Protein AF-A0A967P067-F1 (afdb_monomer_lite)

pLDDT: mean 77.13, std 14.59, range [31.98, 90.31]

Secondary structure (DSSP, 8-state):
--S-EEIIIIIHHHHTT--GGG--TT-HHHHHHHHHHHHHHHHHHHHTSS--TTTTS-GGG-EE-HHHHHHHHHHTT----HHHHHHHHHHHHHHHHHHTTTS-TTS--SS-HHHHHHHHHHHHHHHHHHHHHHH-HHHHB-TTS-B-HHHHHHHHHHHHHHHHTT---SS-HHHHHHHHHHHHHHSPS---

Radius of gyration: 23.75 Å; chains: 1; bounding box: 54×40×62 Å

Structure (mmCIF, N/CA/C/O backbone):
data_AF-A0A967P067-F1
#
_entry.id   AF-A0A967P067-F1
#
loop_
_atom_site.group_PDB
_atom_site.id
_atom_site.type_symbol
_atom_site.label_atom_id
_atom_site.label_alt_id
_atom_site.label_comp_id
_atom_site.label_asym_id
_atom_site.label_entity_id
_atom_site.label_seq_id
_atom_site.pdbx_PDB_ins_code
_atom_site.Cartn_x
_atom_site.Cartn_y
_atom_site.Cartn_z
_atom_site.occupancy
_atom_site.B_iso_or_equiv
_atom_site.auth_seq_id
_atom_site.auth_comp_id
_atom_site.auth_asym_id
_atom_site.auth_atom_id
_atom_site.pdbx_PDB_model_num
ATOM 1 N N . MET A 1 1 ? 4.776 -6.284 8.936 1.00 53.47 1 MET A N 1
ATOM 2 C CA . MET A 1 1 ? 3.597 -5.462 9.296 1.00 53.47 1 MET A CA 1
ATOM 3 C C . MET A 1 1 ? 2.458 -6.405 9.641 1.00 53.47 1 MET A C 1
ATOM 5 O O . MET A 1 1 ? 2.427 -7.479 9.059 1.00 53.47 1 MET A O 1
ATOM 9 N N . ARG A 1 2 ? 1.603 -6.075 10.616 1.00 61.47 2 ARG A N 1
ATOM 10 C CA . ARG A 1 2 ? 0.459 -6.934 10.968 1.00 61.47 2 ARG A CA 1
ATOM 11 C C . ARG A 1 2 ? -0.652 -6.773 9.929 1.00 61.47 2 ARG A C 1
ATOM 13 O O . ARG A 1 2 ? -0.911 -5.653 9.501 1.00 61.47 2 ARG A O 1
ATOM 20 N N . ASP A 1 3 ? -1.301 -7.878 9.572 1.00 73.94 3 ASP A N 1
ATOM 21 C CA . ASP A 1 3 ? -2.380 -7.906 8.572 1.00 73.94 3 ASP A CA 1
ATOM 22 C C . ASP A 1 3 ? -3.721 -7.369 9.101 1.00 73.94 3 ASP A C 1
ATOM 24 O O . ASP A 1 3 ? -4.649 -7.150 8.319 1.00 73.94 3 ASP A O 1
ATOM 28 N N . SER A 1 4 ? -3.836 -7.165 10.414 1.00 84.69 4 SER A N 1
ATOM 29 C CA . SER A 1 4 ? -4.950 -6.492 11.081 1.00 84.69 4 SER A CA 1
ATOM 30 C C . SER A 1 4 ? -4.461 -5.686 12.283 1.00 84.69 4 SER A C 1
ATOM 32 O O . SER A 1 4 ? -3.450 -6.018 12.914 1.00 84.69 4 SER A O 1
ATOM 34 N N . TRP A 1 5 ? -5.194 -4.617 12.585 1.00 88.31 5 TRP A N 1
ATOM 35 C CA . TRP A 1 5 ? -5.032 -3.780 13.767 1.00 88.31 5 TRP A CA 1
ATOM 36 C C . TRP A 1 5 ? -6.316 -3.772 14.574 1.00 88.31 5 TRP A C 1
ATOM 38 O O . TRP A 1 5 ? -7.408 -3.741 14.007 1.00 88.31 5 TRP A O 1
ATOM 48 N N . LYS A 1 6 ? -6.192 -3.726 15.900 1.00 89.81 6 LYS A N 1
ATOM 49 C CA . LYS A 1 6 ? -7.337 -3.403 16.751 1.00 89.81 6 LYS A CA 1
ATOM 50 C C . LYS A 1 6 ? -7.734 -1.949 16.526 1.00 89.81 6 LYS A C 1
ATOM 52 O O . LYS A 1 6 ? -6.887 -1.061 16.632 1.00 89.81 6 LYS A O 1
ATOM 57 N N . LEU A 1 7 ? -9.010 -1.703 16.251 1.00 87.56 7 LEU A N 1
ATOM 58 C CA . LEU A 1 7 ? -9.514 -0.377 15.906 1.00 87.56 7 LEU A CA 1
ATOM 59 C C . LEU A 1 7 ? -9.216 0.628 17.028 1.00 87.56 7 LEU A C 1
ATOM 61 O O . LEU A 1 7 ? -8.500 1.598 16.801 1.00 87.56 7 LEU A O 1
ATOM 65 N N . LYS A 1 8 ? -9.685 0.345 18.249 1.00 87.31 8 LYS A N 1
ATOM 66 C CA . LYS A 1 8 ? -9.545 1.244 19.405 1.00 87.31 8 LYS A CA 1
ATOM 67 C C . LYS A 1 8 ? -8.104 1.377 19.897 1.00 87.31 8 LYS A C 1
ATOM 69 O O . LYS A 1 8 ? -7.621 2.482 20.093 1.00 87.31 8 LYS A O 1
ATOM 74 N N . GLU A 1 9 ? -7.437 0.247 20.121 1.00 86.06 9 GLU A N 1
ATOM 75 C CA . GLU A 1 9 ? -6.130 0.220 20.792 1.00 86.06 9 GLU A CA 1
ATOM 76 C C . GLU A 1 9 ? -4.972 0.603 19.868 1.00 86.06 9 GLU A C 1
ATOM 78 O O . GLU A 1 9 ? -3.943 1.051 20.352 1.00 86.06 9 GLU A O 1
ATOM 83 N N . GLN A 1 10 ? -5.095 0.391 18.553 1.00 86.81 10 GLN A N 1
ATOM 84 C CA . GLN A 1 10 ? -3.967 0.533 17.630 1.00 86.81 10 GLN A CA 1
ATOM 85 C C . GLN A 1 10 ? -4.258 1.510 16.501 1.00 86.81 10 GLN A C 1
ATOM 87 O O . GLN A 1 10 ? -3.500 2.456 16.317 1.00 86.81 10 GLN A O 1
ATOM 92 N N . ALA A 1 11 ? -5.342 1.300 15.751 1.00 87.94 11 ALA A N 1
ATOM 93 C CA . ALA A 1 11 ? -5.604 2.095 14.557 1.00 87.94 11 ALA A CA 1
ATOM 94 C C . ALA A 1 11 ? -5.849 3.571 14.902 1.00 87.94 11 ALA A C 1
ATOM 96 O O . ALA A 1 11 ? -5.203 4.436 14.322 1.00 87.94 11 ALA A O 1
ATOM 97 N N . LEU A 1 12 ? -6.721 3.862 15.873 1.00 89.69 12 LEU A N 1
ATOM 98 C CA . LEU A 1 12 ? -7.040 5.244 16.242 1.00 89.69 12 LEU A CA 1
ATOM 99 C C . LEU A 1 1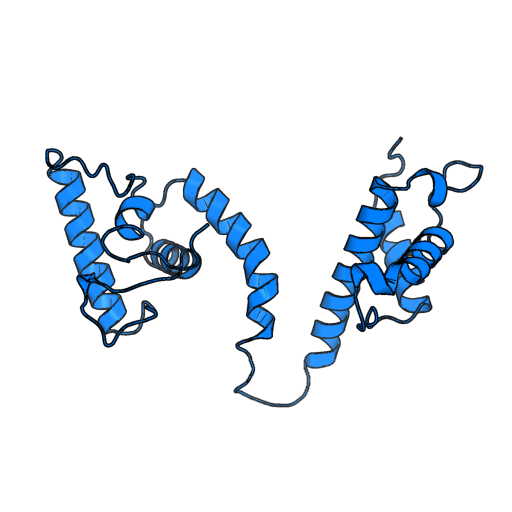2 ? -5.844 6.021 16.824 1.00 89.69 12 LEU A C 1
ATOM 101 O O . LEU A 1 12 ? -5.591 7.122 16.335 1.00 89.69 12 LEU A O 1
ATOM 105 N N . PRO A 1 13 ? -5.055 5.481 17.778 1.00 88.50 13 PRO A N 1
ATOM 106 C CA . PRO A 1 13 ? -3.851 6.163 18.247 1.00 88.50 13 PRO A CA 1
ATOM 107 C C . PRO A 1 13 ? -2.854 6.432 17.119 1.00 88.50 13 PRO A C 1
ATOM 109 O O . PRO A 1 13 ? -2.344 7.544 17.014 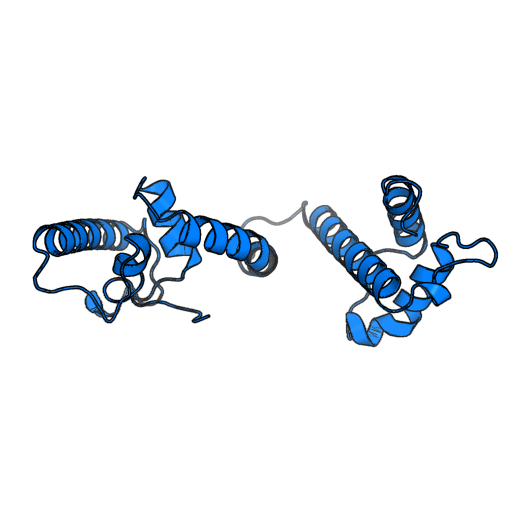1.00 88.50 13 PRO A O 1
ATOM 112 N N . LEU A 1 14 ? -2.630 5.455 16.231 1.00 87.69 14 LEU A N 1
ATOM 113 C CA . LEU A 1 14 ? -1.704 5.616 15.109 1.00 87.69 14 LEU A CA 1
ATOM 114 C C . LEU A 1 14 ? -2.154 6.704 14.131 1.00 87.69 14 LEU A C 1
ATOM 116 O O . LEU A 1 14 ? -1.311 7.464 13.662 1.00 87.69 14 LEU A O 1
ATOM 120 N N . LEU A 1 15 ? -3.458 6.817 13.856 1.00 86.81 15 LEU A N 1
ATOM 121 C CA . LEU A 1 15 ? -4.003 7.897 13.025 1.00 86.81 15 LEU A CA 1
ATOM 122 C C . LEU A 1 15 ? -3.735 9.283 13.619 1.00 86.81 15 LEU A C 1
ATOM 124 O O . LEU A 1 15 ? -3.568 10.231 12.865 1.00 86.81 15 LEU A O 1
ATOM 128 N N . LEU A 1 16 ? -3.644 9.390 14.946 1.00 84.50 16 LEU A N 1
ATOM 129 C CA . LEU A 1 16 ? -3.284 10.620 15.656 1.00 84.50 16 LEU A CA 1
ATOM 130 C C . LEU A 1 16 ? -1.766 10.781 15.865 1.00 84.50 16 LEU A C 1
ATOM 132 O O . LEU A 1 16 ? -1.339 11.702 16.556 1.00 84.50 16 LEU A O 1
ATOM 136 N N . GLY A 1 17 ? -0.939 9.883 15.318 1.00 82.69 17 GLY A N 1
ATOM 137 C CA . GLY A 1 17 ? 0.517 9.896 15.511 1.00 82.69 17 GLY A CA 1
ATOM 138 C C . GLY A 1 17 ? 0.981 9.433 16.893 1.00 82.69 17 GLY A C 1
ATOM 139 O O . GLY A 1 17 ? 2.140 9.621 17.257 1.00 82.69 17 GLY A O 1
ATOM 140 N N . ILE A 1 18 ? 0.097 8.810 17.671 1.00 83.81 18 ILE A N 1
ATOM 141 C CA . ILE A 1 18 ? 0.384 8.318 19.017 1.00 83.81 18 ILE A CA 1
ATOM 142 C C . ILE A 1 18 ? 0.790 6.849 18.932 1.00 83.81 18 ILE A C 1
ATOM 144 O O . ILE A 1 18 ? 0.146 6.027 18.274 1.00 83.81 18 ILE A O 1
ATOM 148 N N . LYS A 1 19 ? 1.855 6.483 19.647 1.00 81.81 19 LYS A N 1
ATOM 149 C CA . LYS A 1 19 ? 2.225 5.077 19.792 1.00 81.81 19 LYS A CA 1
ATOM 150 C C . LYS A 1 19 ? 1.194 4.375 20.705 1.00 81.81 19 LYS A C 1
ATOM 152 O O . LYS A 1 19 ? 0.981 4.838 21.825 1.00 81.81 19 LYS A O 1
ATOM 157 N N . PRO A 1 20 ? 0.592 3.249 20.271 1.00 73.25 20 PRO A N 1
ATOM 158 C CA . PRO A 1 20 ? -0.477 2.539 20.989 1.00 73.25 20 PRO A CA 1
ATOM 159 C C . PRO A 1 20 ? -0.212 2.274 22.476 1.00 73.25 20 PRO A C 1
ATOM 161 O O . PRO A 1 20 ? -1.094 2.448 23.308 1.00 73.25 20 PRO A O 1
ATOM 164 N N . ASP A 1 21 ? 1.024 1.898 22.816 1.00 73.81 21 ASP A N 1
ATOM 165 C CA . ASP A 1 21 ? 1.412 1.512 24.180 1.00 73.81 21 ASP A CA 1
ATOM 166 C C . ASP A 1 21 ? 1.823 2.706 25.060 1.00 73.81 21 ASP A C 1
ATOM 168 O O . ASP A 1 21 ? 2.263 2.519 26.192 1.00 73.81 21 ASP A O 1
ATOM 172 N N . SER A 1 22 ? 1.756 3.932 24.536 1.00 69.75 22 SER A N 1
ATOM 173 C CA . SER A 1 22 ? 2.233 5.134 25.224 1.00 69.75 22 SER A CA 1
ATOM 174 C C . SER A 1 22 ? 1.221 6.272 25.196 1.00 69.75 22 SER A C 1
ATOM 176 O O . SER A 1 22 ? 1.629 7.432 25.154 1.00 69.75 22 SER A O 1
ATOM 178 N N . ILE A 1 23 ? -0.080 5.964 25.178 1.00 65.94 23 ILE A N 1
ATOM 179 C CA . ILE A 1 23 ? -1.120 6.985 25.341 1.00 65.94 23 ILE A CA 1
ATOM 180 C C . ILE A 1 23 ? -0.881 7.643 26.710 1.00 65.94 23 ILE A C 1
ATOM 182 O O . ILE A 1 23 ? -1.026 6.966 27.731 1.00 65.94 23 ILE A O 1
ATOM 186 N N . PRO A 1 24 ? -0.468 8.921 26.767 1.00 64.75 24 PRO A N 1
ATOM 187 C CA . PRO A 1 24 ? -0.222 9.576 28.036 1.00 64.75 24 PRO A CA 1
ATOM 188 C C . PRO A 1 24 ? -1.575 9.825 28.696 1.00 64.75 24 PRO A C 1
ATOM 190 O O . PRO A 1 24 ? -2.347 10.663 28.236 1.00 64.75 24 PRO A O 1
ATOM 193 N N . SER A 1 25 ? -1.859 9.104 29.781 1.00 67.56 25 SER A N 1
ATOM 194 C CA . SER A 1 25 ? -3.086 9.254 30.578 1.00 67.56 25 SER A CA 1
ATOM 195 C C . SER A 1 25 ? -3.260 10.655 31.176 1.00 67.56 25 SER A C 1
ATOM 197 O O . SER A 1 25 ? -4.336 10.984 31.656 1.00 67.56 25 SER A O 1
ATOM 199 N N . GLU A 1 26 ? -2.204 11.466 31.153 1.00 66.50 26 GLU A N 1
ATOM 200 C CA . GLU A 1 26 ? -2.158 12.826 31.692 1.00 66.50 26 GLU A CA 1
ATOM 201 C C . GLU A 1 26 ? -2.519 13.904 30.657 1.00 66.50 26 GLU A C 1
ATOM 203 O O . GLU A 1 26 ? -2.703 15.061 31.022 1.00 66.50 26 GLU A O 1
ATOM 208 N N . ASN A 1 27 ? -2.628 13.559 29.367 1.00 77.38 27 ASN A N 1
ATOM 209 C CA . ASN A 1 27 ? -3.007 14.521 28.334 1.00 77.38 27 ASN A CA 1
ATOM 210 C C . ASN A 1 27 ? -4.514 14.443 28.048 1.00 77.38 27 ASN A C 1
ATOM 212 O O . ASN A 1 27 ? -4.953 13.732 27.143 1.00 77.38 27 ASN A O 1
ATOM 216 N N . GLU A 1 28 ? -5.297 15.185 28.834 1.00 80.69 28 GLU A N 1
ATOM 217 C CA . GLU A 1 28 ? -6.765 15.222 28.744 1.00 80.69 28 GLU A CA 1
ATOM 218 C C . GLU A 1 28 ? -7.276 15.594 27.341 1.00 80.69 28 GLU A C 1
ATOM 220 O O . GLU A 1 28 ? -8.267 15.029 26.883 1.00 80.69 28 GLU A O 1
ATOM 225 N N . GLU A 1 29 ? -6.581 16.481 26.621 1.00 83.06 29 GLU A N 1
ATOM 226 C CA . GLU A 1 29 ? -6.961 16.885 25.261 1.00 83.06 29 GLU A CA 1
ATOM 227 C C . GLU A 1 29 ? -6.811 15.728 24.263 1.00 83.06 29 GLU A C 1
ATOM 229 O O . GLU A 1 29 ? -7.708 15.471 23.457 1.00 83.06 29 GLU A O 1
ATOM 234 N N . LEU A 1 30 ? -5.700 14.988 24.331 1.00 79.50 30 LEU A N 1
ATOM 235 C CA . LEU A 1 30 ? -5.488 13.820 23.472 1.00 79.50 30 LEU A CA 1
ATOM 236 C C . LEU A 1 30 ? -6.464 12.687 23.795 1.00 79.50 30 LEU A C 1
ATOM 238 O O . LEU A 1 30 ? -6.945 12.028 22.874 1.00 79.50 30 LEU A O 1
ATOM 242 N N . VAL A 1 31 ? -6.772 12.473 25.077 1.00 82.62 31 VAL A N 1
ATOM 243 C CA . VAL A 1 31 ? -7.770 11.482 25.505 1.00 82.62 31 VAL A CA 1
ATOM 244 C C . VAL A 1 31 ? -9.153 11.855 24.967 1.00 82.62 31 VAL A C 1
ATOM 246 O O . VAL A 1 31 ? -9.800 11.013 24.348 1.00 82.62 31 VAL A O 1
ATOM 249 N N . ALA A 1 32 ? -9.564 13.121 25.092 1.00 85.50 32 ALA A N 1
ATOM 250 C CA . ALA A 1 32 ? -10.836 13.602 24.555 1.00 85.50 32 ALA A CA 1
ATOM 251 C C . ALA A 1 32 ? -10.919 13.441 23.027 1.00 85.50 32 ALA A C 1
ATOM 253 O O . ALA A 1 32 ? -11.900 12.905 22.511 1.00 85.50 32 ALA A O 1
ATOM 254 N N . ARG A 1 33 ? -9.858 13.813 22.293 1.00 85.19 33 ARG A N 1
ATOM 255 C CA . ARG A 1 33 ? -9.792 13.606 20.835 1.00 85.19 33 ARG A CA 1
ATOM 256 C C . ARG A 1 33 ? -9.894 12.131 20.456 1.00 85.19 33 ARG A C 1
ATOM 258 O O . ARG A 1 33 ? -10.536 11.805 19.458 1.00 85.19 33 ARG A O 1
ATOM 265 N N . LEU A 1 34 ? -9.263 11.242 21.222 1.00 86.81 34 LEU A N 1
ATOM 266 C CA . LEU A 1 34 ? -9.324 9.803 20.982 1.00 86.81 34 LEU A CA 1
ATOM 267 C C . LEU A 1 34 ? -10.731 9.246 21.243 1.00 86.81 34 LEU A C 1
ATOM 269 O O . LEU A 1 34 ? -11.207 8.427 20.457 1.00 86.81 34 LEU A O 1
ATOM 273 N N . ASP A 1 35 ? -11.409 9.709 22.293 1.00 87.19 35 ASP A N 1
ATOM 274 C CA . ASP A 1 35 ? -12.783 9.312 22.623 1.00 87.19 35 ASP A CA 1
ATOM 275 C C . ASP A 1 35 ? -13.804 9.815 21.590 1.00 87.19 35 ASP A C 1
ATOM 277 O O . ASP A 1 35 ? -14.715 9.071 21.199 1.00 87.19 35 ASP A O 1
ATOM 281 N N . ASP A 1 36 ? -13.624 11.032 21.074 1.00 88.75 36 ASP A N 1
ATOM 282 C CA . ASP A 1 36 ? -14.421 11.573 19.970 1.00 88.75 36 ASP A CA 1
ATOM 283 C C . ASP A 1 36 ? -14.218 10.756 18.691 1.00 88.75 36 ASP A C 1
ATOM 285 O O . ASP A 1 36 ? -15.184 10.347 18.032 1.00 88.75 36 ASP A O 1
ATOM 289 N N . LEU A 1 37 ? -12.958 10.454 18.363 1.00 88.12 37 LEU A N 1
ATOM 290 C CA . LEU A 1 37 ? -12.597 9.649 17.200 1.00 88.12 37 LEU A CA 1
ATOM 291 C C . LEU A 1 37 ? -13.145 8.221 17.322 1.00 88.12 37 LEU A C 1
ATOM 293 O O . LEU A 1 37 ? -13.661 7.667 16.350 1.00 88.12 37 LEU A O 1
ATOM 297 N N . TRP A 1 38 ? -13.099 7.645 18.523 1.00 90.31 38 TRP A N 1
ATOM 298 C CA . TRP A 1 38 ? -13.686 6.344 18.830 1.00 90.31 38 TRP A CA 1
ATOM 299 C C . TRP A 1 38 ? -15.204 6.353 18.664 1.00 90.31 38 TRP A C 1
ATOM 301 O O . TRP A 1 38 ? -15.764 5.472 18.008 1.00 90.31 38 TRP A O 1
ATOM 311 N N . SER A 1 39 ? -15.875 7.374 19.191 1.00 88.19 39 SER A N 1
ATOM 312 C CA . SER A 1 39 ? -17.323 7.542 19.062 1.00 88.19 39 SER A CA 1
ATOM 313 C C . SER A 1 39 ? -17.748 7.692 17.600 1.00 88.19 39 SER A C 1
ATOM 315 O O . SER A 1 39 ? -18.756 7.113 17.180 1.00 88.19 39 SER A O 1
ATOM 317 N N . HIS A 1 40 ? -16.969 8.428 16.804 1.00 89.31 40 HIS A N 1
ATOM 318 C CA . HIS A 1 40 ? -17.179 8.560 15.366 1.00 89.31 40 HIS A CA 1
ATOM 319 C C . HIS A 1 40 ? -16.978 7.219 14.651 1.00 89.31 40 HIS A C 1
ATOM 321 O O . HIS A 1 40 ? -17.874 6.764 13.938 1.00 89.31 40 HIS A O 1
ATOM 327 N N . ALA A 1 41 ? -15.841 6.555 14.870 1.00 87.81 41 ALA A N 1
ATOM 328 C CA . ALA A 1 41 ? -15.528 5.270 14.251 1.00 87.81 41 ALA A CA 1
ATOM 329 C C . ALA A 1 41 ? -16.611 4.225 14.552 1.00 87.81 41 ALA A C 1
ATOM 331 O O . ALA A 1 41 ? -17.080 3.533 13.650 1.00 87.81 41 ALA A O 1
ATOM 332 N N . ASN A 1 42 ? -17.089 4.164 15.797 1.00 89.94 42 ASN A N 1
ATOM 333 C CA . ASN A 1 42 ? -18.137 3.239 16.218 1.00 89.94 42 ASN A CA 1
ATOM 334 C C . ASN A 1 42 ? -19.463 3.483 15.473 1.00 89.94 42 ASN A C 1
ATOM 336 O O . ASN A 1 42 ? -20.082 2.540 14.970 1.00 89.94 42 ASN A O 1
ATOM 340 N N . LYS A 1 43 ? -19.864 4.752 15.306 1.00 88.31 43 LYS A N 1
ATOM 341 C CA . LYS A 1 43 ? -21.023 5.116 14.472 1.00 88.31 43 LYS A CA 1
ATOM 342 C C . LYS A 1 43 ? -20.829 4.670 13.021 1.00 88.31 43 LYS A C 1
ATOM 344 O O . LYS A 1 43 ? -21.740 4.061 12.463 1.00 88.31 43 LYS A O 1
ATOM 349 N N . CYS A 1 44 ? -19.652 4.894 12.437 1.00 86.50 44 CYS A N 1
ATOM 350 C CA . CYS A 1 44 ? -19.350 4.478 11.065 1.00 86.50 44 CYS A CA 1
ATOM 351 C C . CYS A 1 44 ? -19.382 2.957 10.883 1.00 86.50 44 CYS A C 1
ATOM 353 O O . CYS A 1 44 ? -19.919 2.484 9.882 1.00 86.50 44 CYS A O 1
ATOM 355 N N . VAL A 1 45 ? -18.885 2.177 11.850 1.00 87.56 45 VAL A N 1
ATOM 356 C CA . VAL A 1 45 ? -18.987 0.707 11.813 1.00 87.56 45 VAL A CA 1
ATOM 357 C C . VAL A 1 45 ? -20.449 0.270 11.880 1.00 87.56 45 VAL A C 1
ATOM 359 O O . VAL A 1 45 ? -20.889 -0.569 11.095 1.00 87.56 45 VAL A O 1
ATOM 362 N N . LYS A 1 46 ? -21.243 0.862 12.781 1.00 85.00 46 LYS A N 1
ATOM 363 C CA . LYS A 1 46 ? -22.675 0.547 12.923 1.00 85.00 46 LYS A CA 1
ATOM 364 C C . LYS A 1 46 ? -23.478 0.896 11.671 1.00 85.00 46 LYS A C 1
ATOM 366 O O . LYS A 1 46 ? -24.350 0.121 11.290 1.00 85.00 46 LYS A O 1
ATOM 371 N N . GLN A 1 47 ? -23.136 1.992 11.000 1.00 83.62 47 GLN A N 1
ATOM 372 C CA . GLN A 1 47 ? -23.740 2.418 9.734 1.00 83.62 47 GLN A CA 1
ATOM 373 C C . GLN A 1 47 ? -23.214 1.650 8.510 1.00 83.62 47 GLN A C 1
ATOM 375 O O . GLN A 1 47 ? -23.766 1.796 7.426 1.00 83.62 47 GLN A O 1
ATOM 380 N N . GLY A 1 48 ? -22.183 0.811 8.669 1.00 80.88 48 GLY A N 1
ATOM 381 C CA . GLY A 1 48 ? -21.577 0.056 7.569 1.00 80.88 48 GLY A CA 1
ATOM 382 C C . GLY A 1 48 ? -20.684 0.889 6.646 1.00 80.88 48 GLY A C 1
ATOM 383 O O . GLY A 1 48 ? -20.374 0.437 5.554 1.00 80.88 48 GLY A O 1
ATOM 384 N N . VAL A 1 49 ? -20.278 2.087 7.074 1.00 83.88 49 VAL A N 1
ATOM 385 C CA . VAL A 1 49 ? -19.333 2.952 6.347 1.00 83.88 49 VAL A CA 1
ATOM 386 C C . VAL A 1 49 ? -17.888 2.518 6.597 1.00 83.88 49 VAL A C 1
ATOM 388 O O . VAL A 1 49 ? -17.047 2.658 5.718 1.00 83.88 49 VAL A O 1
ATOM 391 N N . LEU A 1 50 ? -17.603 1.997 7.797 1.00 84.75 50 LEU A N 1
ATOM 392 C CA . LEU A 1 50 ? -16.290 1.476 8.171 1.00 84.75 50 LEU A CA 1
ATOM 393 C C . LEU A 1 50 ? -16.338 -0.049 8.269 1.00 84.75 50 LEU A C 1
ATOM 395 O O . LEU A 1 50 ? -17.050 -0.601 9.114 1.00 84.75 50 LEU A O 1
ATOM 399 N N . GLU A 1 51 ? -15.572 -0.727 7.419 1.00 83.88 51 GLU A N 1
ATOM 400 C CA . GLU A 1 51 ? -15.509 -2.186 7.412 1.00 83.88 51 GLU A CA 1
ATOM 401 C C . GLU A 1 51 ? -14.524 -2.714 8.463 1.00 83.88 51 GLU A C 1
ATOM 403 O O . GLU A 1 51 ? -13.333 -2.400 8.465 1.00 83.88 51 GLU A O 1
ATOM 408 N N . VAL A 1 52 ? -15.031 -3.568 9.355 1.00 87.81 52 VAL A N 1
ATOM 409 C CA . VAL A 1 52 ? -14.243 -4.300 10.357 1.00 87.81 52 VAL A CA 1
ATOM 410 C C . VAL A 1 52 ? -14.415 -5.800 10.143 1.00 87.81 52 VAL A C 1
ATOM 412 O O . VAL A 1 52 ? -15.503 -6.273 9.811 1.00 87.81 52 VAL A O 1
ATOM 415 N N . ARG A 1 53 ? -13.344 -6.572 10.346 1.00 83.75 53 ARG A N 1
ATOM 416 C CA . ARG A 1 53 ? -13.304 -8.012 10.031 1.00 83.75 53 ARG A CA 1
ATOM 417 C C . ARG A 1 53 ? -14.224 -8.858 10.909 1.00 83.75 53 ARG A C 1
ATOM 419 O O . ARG A 1 53 ? -14.711 -9.892 10.472 1.00 83.75 53 ARG A O 1
ATOM 426 N N . ASN A 1 54 ? -14.449 -8.437 12.147 1.00 86.31 54 ASN A N 1
ATOM 427 C CA . ASN A 1 54 ? -15.169 -9.185 13.178 1.00 86.31 54 ASN A CA 1
ATOM 428 C C . ASN A 1 54 ? -16.310 -8.350 13.780 1.00 86.31 54 ASN A C 1
ATOM 430 O O . ASN A 1 54 ? -16.433 -8.221 14.998 1.00 86.31 54 ASN A O 1
ATOM 434 N N . ARG A 1 55 ? -17.167 -7.789 12.920 1.00 80.69 55 ARG A N 1
ATOM 435 C CA . ARG A 1 55 ? -18.278 -6.906 13.316 1.00 80.69 55 ARG A CA 1
ATOM 436 C C . ARG A 1 55 ? -19.236 -7.527 14.340 1.00 80.69 55 ARG A C 1
ATOM 438 O O . ARG A 1 55 ? -19.787 -6.806 15.162 1.00 80.69 55 ARG A O 1
ATOM 445 N N . GLN A 1 56 ? -19.425 -8.847 14.306 1.00 77.06 56 GLN A N 1
ATOM 446 C CA . GLN A 1 56 ? -20.289 -9.593 15.232 1.00 77.06 56 GLN A CA 1
ATOM 447 C C . GLN A 1 56 ? -19.658 -9.796 16.623 1.00 77.06 56 GLN A C 1
ATOM 449 O O . GLN A 1 56 ? -20.329 -10.272 17.537 1.00 77.06 56 GLN A O 1
ATOM 454 N N . GLY A 1 57 ? -18.371 -9.477 16.783 1.00 80.06 57 GLY A N 1
ATOM 455 C CA . GLY A 1 57 ? -17.665 -9.526 18.059 1.00 80.06 57 GLY A CA 1
ATOM 456 C C . GLY A 1 57 ? -17.930 -8.304 18.942 1.00 80.06 57 GLY A C 1
ATOM 457 O O . GLY A 1 57 ? -18.703 -7.409 18.603 1.00 80.06 57 GLY A O 1
ATOM 458 N N . LYS A 1 58 ? -17.249 -8.260 20.092 1.00 85.31 58 LYS A N 1
ATOM 459 C CA . LYS A 1 58 ? -17.274 -7.101 20.996 1.00 85.31 58 LYS A CA 1
ATOM 460 C C . LYS A 1 58 ? -16.669 -5.874 20.313 1.00 85.31 58 LYS A C 1
ATOM 462 O O . LYS A 1 58 ? -15.642 -6.000 19.652 1.00 85.31 58 LYS A O 1
ATOM 467 N N . GLU A 1 59 ? -17.253 -4.700 20.557 1.00 85.31 59 GLU A N 1
ATOM 468 C CA . GLU A 1 59 ? -16.837 -3.438 19.923 1.00 85.31 59 GLU A CA 1
ATOM 469 C C . GLU A 1 59 ? -15.351 -3.123 20.163 1.00 85.31 59 GLU A C 1
ATOM 471 O O . GLU A 1 59 ? -14.617 -2.770 19.248 1.00 85.31 59 GLU A O 1
ATOM 476 N N . GLU A 1 60 ? -14.870 -3.347 21.384 1.00 84.12 60 GLU A N 1
ATOM 477 C CA . GLU A 1 60 ? -13.472 -3.126 21.789 1.00 84.12 60 GLU A CA 1
ATOM 478 C C . GLU A 1 60 ? -12.476 -4.050 21.076 1.00 84.12 60 GLU A C 1
ATOM 480 O O . GLU A 1 60 ? -11.293 -3.733 20.964 1.00 84.12 60 GLU A O 1
ATOM 485 N N . ALA A 1 61 ? -12.955 -5.195 20.590 1.00 86.06 61 ALA A N 1
ATOM 486 C CA . ALA A 1 61 ? -12.151 -6.195 19.908 1.00 86.06 61 ALA A CA 1
ATOM 487 C C . ALA A 1 61 ? -12.218 -6.059 18.382 1.00 86.06 61 ALA A C 1
ATOM 489 O O . ALA A 1 61 ? -11.678 -6.921 17.690 1.00 86.06 61 ALA A O 1
ATOM 490 N N . TRP A 1 62 ? -12.884 -5.030 17.844 1.00 89.56 62 TRP A N 1
ATOM 491 C CA . TRP A 1 62 ? -12.991 -4.863 16.400 1.00 89.56 62 TRP A CA 1
ATOM 492 C C . TRP A 1 62 ? -11.624 -4.694 15.741 1.00 89.56 62 TRP A C 1
ATOM 494 O O . TRP A 1 62 ? -10.798 -3.880 16.158 1.00 89.56 62 TRP A O 1
ATOM 504 N N . GLU A 1 63 ? -11.409 -5.464 14.683 1.00 89.62 63 GLU A N 1
ATOM 505 C CA . GLU A 1 63 ? -10.195 -5.470 13.888 1.00 89.62 63 GLU A CA 1
ATOM 506 C C . GLU A 1 63 ? -10.437 -4.846 12.520 1.00 89.62 63 GLU A C 1
ATOM 508 O O . GLU A 1 63 ? -11.405 -5.164 11.826 1.00 89.62 63 GLU A O 1
ATOM 513 N N . ILE A 1 64 ? -9.506 -3.997 12.106 1.00 88.69 64 ILE A N 1
ATOM 514 C CA . ILE A 1 64 ? -9.526 -3.295 10.830 1.00 88.69 64 ILE A CA 1
ATOM 515 C C . ILE A 1 64 ? -8.207 -3.511 10.088 1.00 88.69 64 ILE A C 1
ATOM 517 O O . ILE A 1 64 ? -7.159 -3.745 10.698 1.00 88.69 64 ILE A O 1
ATOM 521 N N . SER A 1 65 ? -8.246 -3.461 8.756 1.00 88.12 65 SER A N 1
ATOM 522 C CA . SER A 1 65 ? -7.011 -3.459 7.973 1.00 88.12 65 SER A CA 1
ATOM 523 C C . SER A 1 65 ? -6.346 -2.073 8.023 1.00 88.12 65 SER A C 1
ATOM 525 O O . SER A 1 65 ? -7.055 -1.066 8.035 1.00 88.12 65 SER A O 1
ATOM 527 N N . PRO A 1 66 ? -5.004 -1.984 8.012 1.00 85.44 66 PRO A N 1
ATOM 528 C CA . PRO A 1 66 ? -4.306 -0.695 8.025 1.00 85.44 66 PRO A CA 1
ATOM 529 C C . PRO A 1 66 ? -4.724 0.242 6.882 1.00 85.44 66 PRO A C 1
ATOM 531 O O . PRO A 1 66 ? -4.897 1.440 7.085 1.00 85.44 66 PRO A O 1
ATOM 534 N N . VAL A 1 67 ? -4.942 -0.328 5.692 1.00 84.94 67 VAL A N 1
ATOM 535 C CA . VAL A 1 67 ? -5.373 0.408 4.496 1.00 84.94 67 VAL A CA 1
ATOM 536 C C . VAL A 1 67 ? -6.789 0.949 4.669 1.00 84.94 67 VAL A C 1
ATOM 538 O O . VAL A 1 67 ? -7.030 2.112 4.366 1.00 84.94 67 VAL A O 1
ATOM 541 N N . GLU A 1 68 ? -7.714 0.143 5.196 1.00 85.50 68 GLU A N 1
ATOM 542 C CA . GLU A 1 68 ? -9.099 0.582 5.396 1.00 85.50 68 GLU A CA 1
ATOM 543 C C . GLU A 1 68 ? -9.195 1.657 6.483 1.00 85.50 68 GLU A C 1
ATOM 545 O O . GLU A 1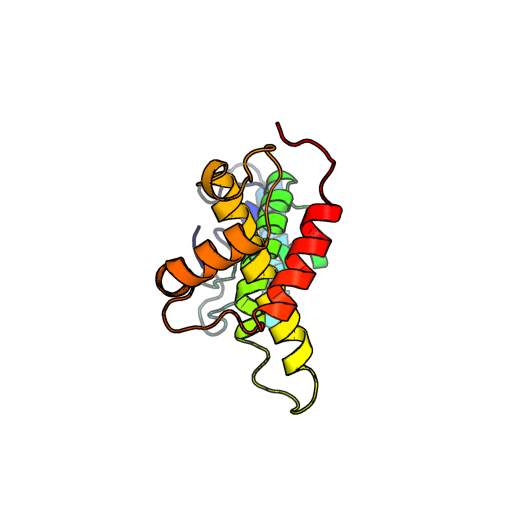 68 ? -9.906 2.643 6.314 1.00 85.50 68 GLU A O 1
ATOM 550 N N . ALA A 1 69 ? -8.413 1.528 7.560 1.00 87.75 69 ALA A N 1
ATOM 551 C CA . ALA A 1 69 ? -8.323 2.556 8.594 1.00 87.75 69 ALA A CA 1
ATOM 552 C C . ALA A 1 69 ? -7.804 3.890 8.030 1.00 87.75 69 ALA A C 1
ATOM 554 O O . ALA A 1 69 ? -8.376 4.943 8.308 1.00 87.75 69 ALA A O 1
ATOM 555 N N . TYR A 1 70 ? -6.755 3.846 7.203 1.00 88.19 70 TYR A N 1
ATOM 556 C CA . TYR A 1 70 ? -6.202 5.031 6.547 1.00 88.19 70 TYR A CA 1
ATOM 557 C C . TYR A 1 70 ? -7.173 5.646 5.526 1.00 88.19 70 TYR A C 1
ATOM 559 O O . TYR A 1 70 ? -7.387 6.859 5.501 1.00 88.19 70 TYR A O 1
ATOM 567 N N . ARG A 1 71 ? -7.821 4.814 4.707 1.00 86.44 71 ARG A N 1
ATOM 568 C CA . ARG A 1 71 ? -8.831 5.251 3.736 1.00 86.44 71 ARG A CA 1
ATOM 569 C C . ARG A 1 71 ? -10.019 5.919 4.426 1.00 86.44 71 ARG A C 1
ATOM 571 O O . ARG A 1 71 ? -10.477 6.972 3.995 1.00 86.44 71 ARG A O 1
ATOM 578 N N . TRP A 1 72 ? -10.500 5.337 5.517 1.00 88.88 72 TRP A N 1
ATOM 579 C CA . TRP A 1 72 ? -11.552 5.944 6.321 1.00 88.88 72 TRP A CA 1
ATOM 580 C C . TRP A 1 72 ? -11.117 7.287 6.909 1.00 88.88 72 TRP A C 1
ATOM 582 O O . TRP A 1 72 ? -11.866 8.256 6.813 1.00 88.88 72 TRP A O 1
ATOM 592 N N . ALA A 1 73 ? -9.896 7.374 7.443 1.00 87.69 73 ALA A N 1
ATOM 593 C CA . ALA A 1 73 ? -9.367 8.614 8.001 1.00 87.69 73 ALA A CA 1
ATOM 594 C C . ALA A 1 73 ? -9.279 9.735 6.955 1.00 87.69 73 ALA A C 1
ATOM 596 O O . ALA A 1 73 ? -9.732 10.853 7.195 1.00 87.69 73 ALA A O 1
ATOM 597 N N . THR A 1 74 ? -8.772 9.414 5.766 1.00 84.62 74 THR A N 1
ATOM 598 C CA . THR A 1 74 ? -8.647 10.366 4.651 1.00 84.62 74 THR A CA 1
ATOM 599 C C . THR A 1 74 ? -10.009 10.830 4.121 1.00 84.62 74 THR A C 1
ATOM 601 O O . THR A 1 74 ? -10.212 12.031 3.944 1.00 84.62 74 THR A O 1
ATOM 604 N N . ILE A 1 75 ? -10.983 9.925 3.944 1.00 84.12 75 ILE A N 1
ATOM 605 C CA . ILE A 1 75 ? -12.367 10.287 3.569 1.00 84.12 75 ILE A CA 1
ATOM 606 C C . ILE A 1 75 ? -13.026 11.136 4.664 1.00 84.12 75 ILE A C 1
ATOM 608 O O . ILE A 1 75 ? -13.703 12.122 4.368 1.00 84.12 75 ILE A O 1
ATOM 612 N N . GLY A 1 76 ? -12.798 10.775 5.927 1.00 80.31 76 GLY A N 1
ATOM 613 C CA . GLY A 1 76 ? -13.290 11.485 7.105 1.00 80.31 76 GLY A CA 1
ATOM 614 C C . GLY A 1 76 ? -12.599 12.822 7.375 1.00 80.31 76 GLY A C 1
ATOM 615 O O . GLY A 1 76 ? -12.987 13.500 8.324 1.00 80.31 76 GLY A O 1
ATOM 616 N N . ARG A 1 77 ? -11.605 13.213 6.558 1.00 82.50 77 ARG A N 1
ATOM 617 C CA . ARG A 1 77 ? -10.762 14.409 6.749 1.00 82.50 77 ARG A CA 1
ATOM 618 C C . ARG A 1 77 ? -10.126 14.480 8.140 1.00 82.50 77 ARG A C 1
ATOM 620 O O . ARG A 1 77 ? -9.970 15.558 8.705 1.00 82.50 77 ARG A O 1
ATOM 627 N N . ILE A 1 78 ? -9.777 13.324 8.691 1.00 85.75 78 ILE A N 1
ATOM 628 C CA . ILE A 1 78 ? -8.986 13.231 9.913 1.00 85.75 78 ILE A CA 1
ATOM 629 C C . ILE A 1 78 ? -7.548 13.588 9.537 1.00 85.75 78 ILE A C 1
ATOM 631 O O . ILE A 1 78 ? -7.012 13.060 8.564 1.00 85.75 78 ILE A O 1
ATOM 635 N N . GLU A 1 79 ? -6.937 14.503 10.284 1.00 82.00 79 GLU A N 1
ATOM 636 C CA . GLU A 1 79 ? -5.533 14.866 10.095 1.00 82.00 79 GLU A CA 1
ATOM 637 C C . GLU A 1 79 ? -4.648 13.684 10.498 1.00 82.00 79 GLU A C 1
ATOM 639 O O . GLU A 1 79 ? -4.603 13.302 11.667 1.00 82.00 79 GLU A O 1
ATOM 644 N N . VAL A 1 80 ? -3.979 13.090 9.509 1.00 86.31 80 VAL A N 1
ATOM 645 C CA . VAL A 1 80 ? -3.064 11.959 9.683 1.00 86.31 80 VAL A CA 1
ATOM 646 C C . VAL A 1 80 ? -1.629 12.459 9.494 1.00 86.31 80 VAL A C 1
ATOM 648 O O . VAL A 1 80 ? -1.393 13.186 8.529 1.00 86.31 80 VAL A O 1
ATOM 651 N N . PRO A 1 81 ? -0.663 12.058 10.344 1.00 87.75 81 PRO A N 1
ATOM 652 C CA . PRO A 1 81 ? 0.738 12.444 10.190 1.00 87.75 81 PRO A CA 1
ATOM 653 C C . PRO A 1 81 ? 1.310 12.107 8.809 1.00 87.75 81 PRO A C 1
ATOM 655 O O . PRO A 1 81 ? 1.048 11.027 8.265 1.00 87.75 81 PRO A O 1
ATOM 658 N N . ASP A 1 82 ? 2.140 13.000 8.270 1.00 82.81 82 ASP A N 1
ATOM 659 C CA . ASP A 1 82 ? 2.725 12.881 6.929 1.00 82.81 82 ASP A CA 1
ATOM 660 C C . ASP A 1 82 ? 3.554 11.601 6.761 1.00 82.81 82 ASP A C 1
ATOM 662 O O . ASP A 1 82 ? 3.545 10.970 5.698 1.00 82.81 82 ASP A O 1
ATOM 666 N N . GLU A 1 83 ? 4.235 11.160 7.821 1.00 86.19 83 GLU A N 1
ATOM 667 C CA . GLU A 1 83 ? 5.031 9.933 7.816 1.00 86.19 83 GLU A CA 1
ATOM 668 C C . GLU A 1 83 ? 4.146 8.698 7.635 1.00 86.19 83 GLU A C 1
ATOM 670 O O . GLU A 1 83 ? 4.487 7.779 6.881 1.00 86.19 83 GLU A O 1
ATOM 675 N N . LEU A 1 84 ? 2.990 8.679 8.306 1.00 84.12 84 LEU A N 1
ATOM 676 C CA . LEU A 1 84 ? 2.023 7.596 8.179 1.00 84.12 84 LEU A CA 1
ATOM 677 C C . LEU A 1 84 ? 1.338 7.643 6.810 1.00 84.12 84 LEU A C 1
ATOM 679 O O . LEU A 1 84 ? 1.169 6.593 6.193 1.00 84.12 84 LEU A O 1
ATOM 683 N N . SER A 1 85 ? 1.012 8.836 6.310 1.00 84.56 85 SER A N 1
ATOM 684 C CA . SER A 1 85 ? 0.448 9.029 4.970 1.00 84.56 85 SER A CA 1
ATOM 685 C C . SER A 1 85 ? 1.385 8.513 3.881 1.00 84.56 85 SER A C 1
ATOM 687 O O . SER A 1 85 ? 0.992 7.651 3.098 1.00 84.56 85 SER A O 1
ATOM 689 N N . THR A 1 86 ? 2.656 8.919 3.902 1.00 85.19 86 THR A N 1
ATOM 690 C CA . THR A 1 86 ? 3.674 8.464 2.938 1.00 85.19 86 THR A CA 1
ATOM 691 C C . THR A 1 86 ? 3.811 6.938 2.940 1.00 85.19 86 THR A C 1
ATOM 693 O O . THR A 1 86 ? 3.860 6.288 1.892 1.00 85.19 86 THR A O 1
ATOM 696 N N . LEU A 1 87 ? 3.841 6.337 4.134 1.00 85.50 87 LEU A N 1
ATOM 697 C CA . LEU A 1 87 ? 3.924 4.889 4.288 1.00 85.50 87 LEU A CA 1
ATOM 698 C C . LEU A 1 87 ? 2.671 4.189 3.742 1.00 85.50 87 LEU A C 1
ATOM 700 O O . LEU A 1 87 ? 2.783 3.170 3.057 1.00 85.50 87 LEU A O 1
ATOM 704 N N . MET A 1 88 ? 1.483 4.722 4.026 1.00 84.88 88 MET A N 1
ATOM 705 C CA . MET A 1 88 ? 0.215 4.141 3.587 1.00 84.88 88 MET A CA 1
ATOM 706 C C . MET A 1 88 ? -0.026 4.299 2.092 1.00 84.88 88 MET A C 1
ATOM 708 O O . MET A 1 88 ? -0.566 3.379 1.479 1.00 84.88 88 MET A O 1
ATOM 712 N N . GLU A 1 89 ? 0.413 5.393 1.478 1.00 83.50 89 GLU A N 1
ATOM 713 C CA . GLU A 1 89 ? 0.400 5.566 0.025 1.00 83.50 89 GLU A CA 1
ATOM 714 C C . GLU A 1 89 ? 1.295 4.528 -0.657 1.00 83.50 89 GLU A C 1
ATOM 716 O O . GLU A 1 89 ? 0.858 3.834 -1.583 1.00 83.50 89 GLU A O 1
ATOM 721 N N . PHE A 1 90 ? 2.515 4.332 -0.144 1.00 81.06 90 PHE A N 1
ATOM 722 C CA . PHE A 1 90 ? 3.412 3.290 -0.638 1.00 81.06 90 PHE A CA 1
ATOM 723 C C . PHE A 1 90 ? 2.777 1.900 -0.503 1.00 81.06 90 PHE A C 1
ATOM 725 O O . PHE A 1 90 ? 2.707 1.144 -1.477 1.00 81.06 90 PHE A O 1
ATOM 732 N N . ILE A 1 91 ? 2.245 1.568 0.676 1.00 78.12 91 ILE A N 1
ATOM 733 C CA . ILE A 1 91 ? 1.590 0.278 0.922 1.00 78.12 91 ILE A CA 1
ATOM 734 C C . ILE A 1 91 ? 0.388 0.103 0.000 1.00 78.12 91 ILE A C 1
ATOM 736 O O . ILE A 1 91 ? 0.274 -0.939 -0.636 1.00 78.12 91 ILE A O 1
ATOM 740 N N . SER A 1 92 ? -0.465 1.113 -0.141 1.00 71.56 92 SER A N 1
ATOM 741 C CA . SER A 1 92 ? -1.643 1.060 -1.010 1.00 71.56 92 SER A CA 1
ATOM 742 C C . SER A 1 92 ? -1.246 0.838 -2.469 1.00 71.56 92 SER A C 1
ATOM 744 O O . SER A 1 92 ? -1.839 -0.005 -3.140 1.00 71.56 92 SER A O 1
ATOM 746 N N . SER A 1 93 ? -0.179 1.489 -2.946 1.00 71.38 93 SER A N 1
ATOM 747 C CA . SER A 1 93 ? 0.346 1.284 -4.305 1.00 71.38 93 SER A CA 1
ATOM 748 C C . SER A 1 93 ? 0.906 -0.129 -4.535 1.00 71.38 93 SER A C 1
ATOM 750 O O . SER A 1 93 ? 0.858 -0.651 -5.650 1.00 71.38 93 SER A O 1
ATOM 752 N N . THR A 1 94 ? 1.384 -0.783 -3.473 1.00 66.44 94 THR A N 1
ATOM 753 C CA . THR A 1 94 ? 1.995 -2.118 -3.538 1.00 66.44 94 THR A CA 1
ATOM 754 C C . THR A 1 94 ? 0.970 -3.236 -3.298 1.00 66.44 94 THR A C 1
ATOM 756 O O . THR A 1 94 ? 1.052 -4.301 -3.909 1.00 66.44 94 THR A O 1
ATOM 759 N N . VAL A 1 95 ? -0.024 -3.000 -2.434 1.00 58.53 95 VAL A N 1
ATOM 760 C CA . VAL A 1 95 ? -1.055 -3.962 -2.005 1.00 58.53 95 VAL A CA 1
ATOM 761 C C . VAL A 1 95 ? -2.273 -3.956 -2.933 1.00 58.53 95 VAL A C 1
ATOM 763 O O . VAL A 1 95 ? -2.829 -5.027 -3.186 1.00 58.53 95 VAL A O 1
ATOM 766 N N . ASN A 1 96 ? -2.644 -2.819 -3.541 1.00 49.00 96 ASN A N 1
ATOM 767 C CA . ASN A 1 96 ? -3.712 -2.794 -4.556 1.00 49.00 96 ASN A CA 1
ATOM 768 C C . ASN A 1 96 ? -3.373 -3.652 -5.782 1.00 49.00 96 ASN A C 1
ATOM 770 O O . ASN A 1 96 ? -4.274 -4.225 -6.389 1.00 49.00 96 ASN A O 1
ATOM 774 N N . LYS A 1 97 ? -2.083 -3.875 -6.076 1.00 47.16 97 LYS A N 1
ATOM 775 C CA . LYS A 1 97 ? -1.652 -4.840 -7.103 1.00 47.16 97 LYS A CA 1
ATOM 776 C C . LYS A 1 97 ? -2.001 -6.297 -6.768 1.00 47.16 97 LYS A C 1
ATOM 778 O O . LYS A 1 97 ? -2.001 -7.136 -7.660 1.00 47.16 97 LYS A O 1
ATOM 783 N N . LYS A 1 98 ? -2.292 -6.616 -5.501 1.00 42.50 98 LYS A N 1
ATOM 784 C CA . LYS A 1 98 ? -2.633 -7.970 -5.039 1.00 42.50 98 LYS A CA 1
ATOM 785 C C . LYS A 1 98 ? -4.147 -8.162 -4.864 1.00 42.50 98 LYS A C 1
ATOM 787 O O . LYS A 1 98 ? -4.654 -9.226 -5.206 1.00 42.50 98 LYS A O 1
ATOM 792 N N . ASN A 1 99 ? -4.875 -7.137 -4.411 1.00 36.91 99 ASN A N 1
ATOM 793 C CA . ASN A 1 99 ? -6.305 -7.245 -4.075 1.00 36.91 99 ASN A CA 1
ATOM 794 C C . ASN A 1 99 ? -7.280 -6.962 -5.229 1.00 36.91 99 ASN A C 1
ATOM 796 O O . ASN A 1 99 ? -8.424 -7.403 -5.151 1.00 36.91 99 ASN A O 1
ATOM 800 N N . LEU A 1 100 ? -6.829 -6.364 -6.337 1.00 38.06 100 LEU A N 1
ATOM 801 C CA . LEU A 1 100 ? -7.618 -6.325 -7.581 1.00 38.06 100 LEU A CA 1
ATOM 802 C C . LEU A 1 100 ? -7.842 -7.724 -8.197 1.00 38.06 100 LEU A C 1
ATOM 804 O O . LEU A 1 100 ? -8.633 -7.869 -9.114 1.00 38.06 100 LEU A O 1
ATOM 808 N N . THR A 1 101 ? -7.194 -8.780 -7.683 1.00 44.03 101 THR A N 1
ATOM 809 C CA . THR A 1 101 ? -7.355 -10.153 -8.202 1.00 44.03 101 THR A CA 1
ATOM 810 C C . THR A 1 101 ? -8.314 -11.041 -7.403 1.00 44.03 101 THR A C 1
ATOM 812 O O . THR A 1 101 ? -8.576 -12.165 -7.824 1.00 44.03 101 THR A O 1
ATOM 815 N N . ALA A 1 102 ? -8.848 -10.574 -6.266 1.00 41.72 102 ALA A N 1
ATOM 816 C CA . ALA A 1 102 ? -9.654 -11.418 -5.373 1.00 41.72 102 ALA A CA 1
ATOM 817 C C . ALA A 1 102 ? -11.110 -10.959 -5.187 1.00 41.72 102 ALA A C 1
ATOM 819 O O . ALA A 1 102 ? -11.950 -11.792 -4.859 1.00 41.72 102 ALA A O 1
ATOM 820 N N . SER A 1 103 ? -11.431 -9.679 -5.412 1.00 31.98 103 SER A N 1
ATOM 821 C CA . SER A 1 103 ? -12.750 -9.115 -5.070 1.00 31.98 103 SER A CA 1
ATOM 822 C C . SER A 1 103 ? -13.517 -8.497 -6.247 1.00 31.98 103 SER A C 1
ATOM 824 O O . SER A 1 103 ? -14.337 -7.610 -6.038 1.00 31.98 103 SER A O 1
ATOM 826 N N . GLU A 1 104 ? -13.299 -8.995 -7.467 1.00 38.25 104 GLU A N 1
ATOM 827 C CA . GLU A 1 104 ? -14.190 -8.761 -8.624 1.00 38.25 104 GLU A CA 1
ATOM 828 C C . GLU A 1 104 ? -14.843 -10.063 -9.134 1.00 38.25 104 GLU A C 1
ATOM 830 O O . GLU A 1 104 ? -15.413 -10.133 -10.219 1.00 38.25 104 GLU A O 1
ATOM 835 N N . LEU A 1 105 ? -14.843 -11.119 -8.316 1.00 40.34 105 LEU A N 1
ATOM 836 C CA . LEU A 1 105 ? -15.680 -12.301 -8.527 1.00 40.34 105 LEU A CA 1
ATOM 837 C C . LEU A 1 105 ? -17.024 -12.086 -7.828 1.00 40.34 105 LEU A C 1
ATOM 839 O O . LEU A 1 105 ? -17.243 -12.639 -6.758 1.00 40.34 105 LEU A O 1
ATOM 843 N N . THR A 1 106 ? -17.884 -11.226 -8.379 1.00 39.09 106 THR A N 1
ATOM 844 C CA . THR A 1 106 ? -19.367 -11.281 -8.284 1.00 39.09 106 THR A CA 1
ATOM 845 C C . THR A 1 106 ? -19.999 -9.970 -8.753 1.00 39.09 106 THR A C 1
ATOM 847 O O . THR A 1 106 ? -20.745 -9.336 -8.022 1.00 39.09 106 THR A O 1
ATOM 850 N N . THR A 1 107 ? -19.757 -9.545 -9.992 1.00 36.91 107 THR A N 1
ATOM 851 C CA . THR A 1 107 ? -20.834 -8.997 -10.840 1.00 36.91 107 THR A CA 1
ATOM 852 C C . THR A 1 107 ? -20.342 -8.801 -12.271 1.00 36.91 107 THR A C 1
ATOM 854 O O . THR A 1 107 ? -19.383 -8.091 -12.524 1.00 36.91 107 THR A O 1
ATOM 857 N N . ASN A 1 108 ? -21.078 -9.415 -13.196 1.00 32.72 108 ASN A N 1
ATOM 858 C CA . ASN A 1 108 ? -21.147 -9.111 -14.626 1.00 32.72 108 ASN A CA 1
ATOM 859 C C . ASN A 1 108 ? -19.944 -9.495 -15.504 1.00 32.72 108 ASN A C 1
ATOM 861 O O . ASN A 1 108 ? -19.056 -8.719 -15.833 1.00 32.72 108 ASN A O 1
ATOM 865 N N . SER A 1 109 ? -20.037 -10.743 -15.950 1.00 41.62 109 SER A N 1
ATOM 866 C CA . SER A 1 109 ? -19.568 -11.314 -17.208 1.00 41.62 109 SER A CA 1
ATOM 867 C C . SER A 1 109 ? -19.385 -10.336 -18.383 1.00 41.62 109 SER A C 1
ATOM 869 O O . SER A 1 109 ? -20.294 -9.580 -18.721 1.00 41.62 109 SER A O 1
ATOM 871 N N . ASN A 1 110 ? -18.268 -10.567 -19.086 1.00 41.69 110 ASN A N 1
ATOM 872 C CA . ASN A 1 110 ? -17.994 -10.321 -20.510 1.00 41.69 110 ASN A CA 1
ATOM 873 C C . ASN A 1 110 ? -17.668 -8.880 -20.943 1.00 41.69 110 ASN A C 1
ATOM 875 O O . ASN A 1 110 ? -18.525 -8.212 -21.501 1.00 41.69 110 ASN A O 1
ATOM 879 N N . ASP A 1 111 ? -16.410 -8.445 -20.739 1.00 42.44 111 ASP A N 1
ATOM 880 C CA . ASP A 1 111 ? -15.536 -7.979 -21.853 1.00 42.44 111 ASP A CA 1
ATOM 881 C C . ASP A 1 111 ? -14.138 -7.438 -21.444 1.00 42.44 111 ASP A C 1
ATOM 883 O O . ASP A 1 111 ? -13.297 -7.210 -22.310 1.00 42.44 111 ASP A O 1
ATOM 887 N N . ASN A 1 112 ? -13.795 -7.313 -20.153 1.00 46.50 112 ASN A N 1
ATOM 888 C CA . ASN A 1 112 ? -12.553 -6.609 -19.749 1.00 46.50 112 ASN A CA 1
ATOM 889 C C . ASN A 1 112 ? -11.295 -7.477 -19.500 1.00 46.50 112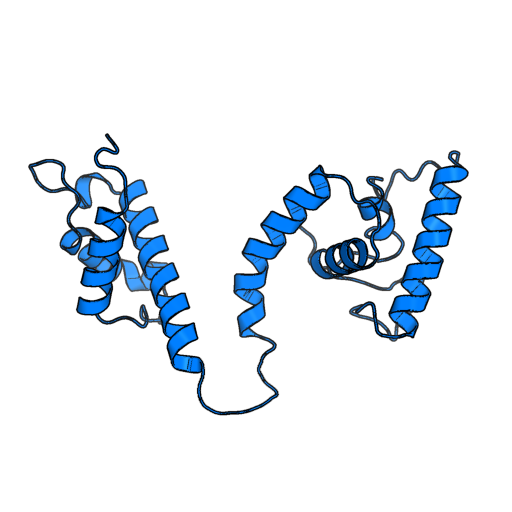 ASN A C 1
ATOM 891 O O . ASN A 1 112 ? -10.189 -6.947 -19.399 1.00 46.50 112 ASN A O 1
ATOM 895 N N . ASN A 1 113 ? -11.400 -8.811 -19.492 1.00 55.44 113 ASN A N 1
ATOM 896 C CA . ASN A 1 113 ? -10.294 -9.699 -19.077 1.00 55.44 113 ASN A CA 1
ATOM 897 C C . ASN A 1 113 ? -9.013 -9.604 -19.933 1.00 55.44 113 ASN A C 1
ATOM 899 O O . ASN A 1 113 ? -7.916 -9.852 -19.431 1.00 55.44 113 ASN A O 1
ATOM 903 N N . ALA A 1 114 ? -9.117 -9.271 -21.222 1.00 55.31 114 ALA A N 1
ATOM 904 C CA . ALA A 1 114 ? -7.953 -9.245 -22.112 1.00 55.31 114 ALA A CA 1
ATOM 905 C C . A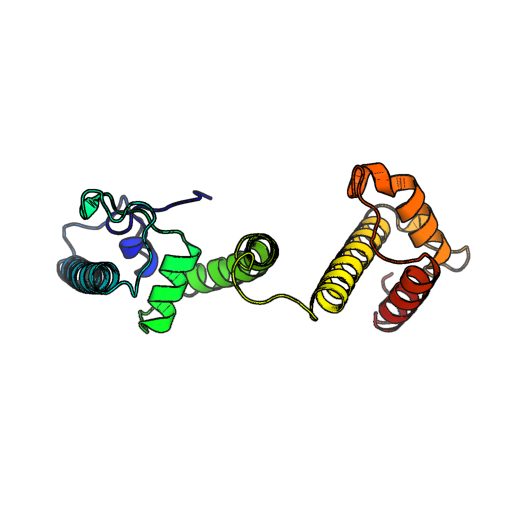LA A 1 114 ? -7.047 -8.025 -21.870 1.00 55.31 114 ALA A C 1
ATOM 907 O O . ALA A 1 114 ? -5.822 -8.135 -21.965 1.00 55.31 114 ALA A O 1
ATOM 908 N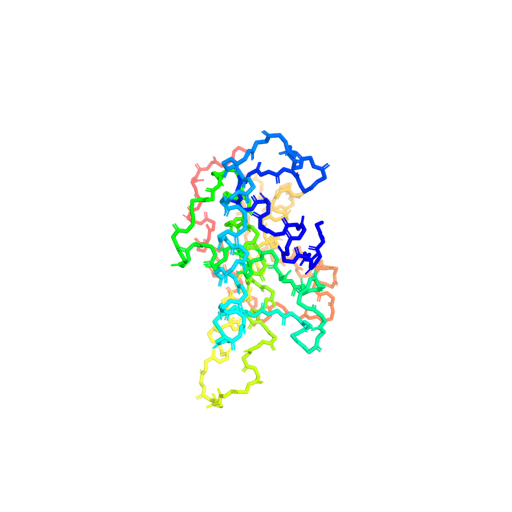 N . ALA A 1 115 ? -7.638 -6.873 -21.540 1.00 56.19 115 ALA A N 1
ATOM 909 C CA . ALA A 1 115 ? -6.899 -5.640 -21.284 1.00 56.19 115 ALA A CA 1
ATOM 910 C C . ALA A 1 115 ? -6.121 -5.732 -19.965 1.00 56.19 115 ALA A C 1
ATOM 912 O O . ALA A 1 115 ? -4.927 -5.426 -19.932 1.00 56.19 115 ALA A O 1
ATOM 913 N N . ASP A 1 116 ? -6.754 -6.258 -18.918 1.00 58.16 116 ASP A N 1
ATOM 914 C CA . ASP A 1 116 ? -6.129 -6.412 -17.602 1.00 58.16 116 ASP A CA 1
ATOM 915 C C . ASP A 1 116 ? -5.025 -7.471 -17.618 1.00 58.16 116 ASP A C 1
ATOM 917 O O . ASP A 1 116 ? -3.930 -7.259 -17.087 1.00 58.16 116 ASP A O 1
ATOM 921 N N . GLN A 1 117 ? -5.245 -8.578 -18.335 1.00 63.44 117 GLN A N 1
ATOM 922 C CA . GLN A 1 117 ? -4.217 -9.595 -18.540 1.00 63.44 117 GLN A CA 1
ATOM 923 C C . GLN A 1 117 ? -3.022 -9.047 -19.332 1.00 63.44 117 GLN A C 1
ATOM 925 O O . GLN A 1 117 ? -1.875 -9.389 -19.028 1.00 63.44 117 GLN A O 1
ATOM 930 N N . PHE A 1 118 ? -3.257 -8.174 -20.314 1.00 67.12 118 PHE A N 1
ATOM 931 C CA . PHE A 1 118 ? -2.193 -7.528 -21.078 1.00 67.12 118 PHE A CA 1
ATOM 932 C C . PHE A 1 118 ? -1.387 -6.537 -20.226 1.00 67.12 118 PHE A C 1
ATOM 934 O O . PHE A 1 118 ? -0.156 -6.556 -20.282 1.00 67.12 118 PHE A O 1
ATOM 941 N N . VAL A 1 119 ? -2.051 -5.710 -19.408 1.00 71.62 119 VAL A N 1
ATOM 942 C CA . VAL A 1 119 ? -1.389 -4.769 -18.485 1.00 71.62 119 VAL A CA 1
ATOM 943 C C . VAL A 1 119 ? -0.524 -5.525 -17.480 1.00 71.62 119 VAL A C 1
ATOM 945 O O . VAL A 1 119 ? 0.654 -5.196 -17.317 1.00 71.62 119 VAL A O 1
ATOM 948 N N . TRP A 1 120 ? -1.067 -6.588 -16.886 1.00 72.81 120 TRP A N 1
ATOM 949 C CA . TRP A 1 120 ? -0.341 -7.431 -15.942 1.00 72.81 120 TRP A CA 1
ATOM 950 C C . TRP A 1 120 ? 0.884 -8.092 -16.582 1.00 72.81 120 TRP A C 1
ATOM 952 O O . TRP A 1 120 ? 2.002 -8.003 -16.071 1.00 72.81 120 TRP A O 1
ATOM 962 N N . SER A 1 121 ? 0.694 -8.695 -17.755 1.00 77.44 121 SER A N 1
ATOM 963 C CA . SER A 1 121 ? 1.768 -9.359 -18.497 1.00 77.44 121 SER A CA 1
ATOM 964 C C . SER A 1 121 ? 2.872 -8.379 -18.909 1.00 77.44 121 SER A C 1
ATOM 966 O O . SER A 1 121 ? 4.061 -8.701 -18.855 1.00 77.44 121 SER A O 1
ATOM 968 N N . ARG A 1 122 ? 2.497 -7.143 -19.264 1.00 82.44 122 ARG A N 1
ATOM 969 C CA . ARG A 1 122 ? 3.434 -6.059 -19.573 1.00 82.44 122 ARG A CA 1
ATOM 970 C C . ARG A 1 122 ? 4.284 -5.681 -18.363 1.00 82.44 122 ARG A C 1
ATOM 972 O O . ARG A 1 122 ? 5.502 -5.580 -18.505 1.00 82.44 122 ARG A O 1
ATOM 979 N N . GLU A 1 123 ? 3.679 -5.465 -17.195 1.00 82.38 123 GLU A N 1
ATOM 980 C CA . GLU A 1 123 ? 4.430 -5.113 -15.981 1.00 82.38 123 GLU A CA 1
ATOM 981 C C . GLU A 1 123 ? 5.399 -6.226 -15.576 1.00 82.38 123 GLU A C 1
ATOM 983 O O . GLU A 1 123 ? 6.551 -5.949 -15.243 1.00 82.38 123 GLU A O 1
ATOM 988 N N . GLN A 1 124 ? 4.968 -7.485 -15.676 1.00 84.31 124 GLN A N 1
ATOM 989 C CA . GLN A 1 124 ? 5.816 -8.637 -15.376 1.00 84.31 124 GLN A CA 1
ATOM 990 C C . GLN A 1 124 ? 7.048 -8.702 -16.286 1.00 84.31 124 GLN A C 1
ATOM 992 O O . GLN A 1 124 ? 8.166 -8.883 -15.799 1.00 84.31 124 GLN A O 1
ATOM 997 N N . VAL A 1 125 ? 6.869 -8.522 -17.599 1.00 86.19 125 VAL A N 1
ATOM 998 C CA . VAL A 1 125 ? 7.983 -8.538 -18.561 1.00 86.19 125 VAL A CA 1
ATOM 999 C C . VAL A 1 125 ? 8.950 -7.378 -18.320 1.00 86.19 125 VAL A C 1
ATOM 1001 O O . VAL A 1 125 ? 10.162 -7.592 -18.351 1.00 86.19 125 VAL A O 1
ATOM 1004 N N . LEU A 1 126 ? 8.447 -6.178 -18.014 1.00 89.00 126 LEU A N 1
ATOM 1005 C CA . LEU A 1 126 ? 9.297 -5.029 -17.682 1.00 89.00 126 LEU A CA 1
ATOM 1006 C C . LEU A 1 126 ? 10.056 -5.226 -16.366 1.00 89.00 126 LEU A C 1
ATOM 1008 O O . LEU A 1 126 ? 11.249 -4.937 -16.304 1.00 89.00 126 LEU A O 1
ATOM 1012 N N . GLY A 1 127 ? 9.399 -5.764 -15.337 1.00 86.56 127 GLY A N 1
ATOM 1013 C CA . GLY A 1 127 ? 10.029 -6.057 -14.050 1.00 86.56 127 GLY A CA 1
ATOM 1014 C C . GLY A 1 127 ? 11.159 -7.080 -14.175 1.00 86.56 127 GLY A C 1
ATOM 1015 O O . GLY A 1 127 ? 12.257 -6.856 -13.665 1.00 86.56 127 GLY A O 1
ATOM 1016 N N . MET A 1 128 ? 10.933 -8.166 -14.922 1.00 86.38 128 MET A N 1
ATOM 1017 C CA . MET A 1 128 ? 11.981 -9.154 -15.200 1.00 86.38 128 MET A CA 1
ATOM 1018 C C . MET A 1 128 ? 13.123 -8.560 -16.025 1.00 86.38 128 MET A C 1
ATOM 1020 O O . MET A 1 128 ? 14.289 -8.803 -15.718 1.00 86.38 128 MET A O 1
ATOM 1024 N N . ALA A 1 129 ? 12.813 -7.762 -17.050 1.00 88.38 129 ALA A N 1
ATOM 1025 C CA . ALA A 1 129 ? 13.832 -7.110 -17.865 1.00 88.38 129 ALA A CA 1
ATOM 1026 C C . ALA A 1 129 ? 14.710 -6.162 -17.037 1.00 88.38 129 ALA A C 1
ATOM 1028 O O . ALA A 1 129 ? 15.932 -6.193 -17.176 1.00 88.38 129 ALA A O 1
ATOM 1029 N N . LEU A 1 130 ? 14.108 -5.379 -16.139 1.00 89.81 130 LEU A N 1
ATOM 1030 C CA . LEU A 1 130 ? 14.830 -4.496 -15.227 1.00 89.81 130 LEU A CA 1
ATOM 1031 C C . LEU A 1 130 ? 15.737 -5.286 -14.276 1.00 89.81 130 LEU A C 1
ATOM 1033 O O . LEU A 1 130 ? 16.915 -4.962 -14.138 1.00 89.81 130 LEU A O 1
ATOM 1037 N N . ALA A 1 131 ? 15.220 -6.353 -13.666 1.00 87.62 131 ALA A N 1
ATOM 1038 C CA . ALA A 1 131 ? 16.003 -7.184 -12.758 1.00 87.62 131 ALA A CA 1
ATOM 1039 C C . ALA A 1 131 ? 17.176 -7.880 -13.470 1.00 87.62 131 ALA A C 1
ATOM 1041 O O . ALA A 1 131 ? 18.276 -7.964 -12.925 1.00 87.62 131 ALA A O 1
ATOM 1042 N N . ILE A 1 132 ? 16.971 -8.339 -14.707 1.00 88.50 132 ILE A N 1
ATOM 1043 C CA . ILE A 1 132 ? 18.020 -8.945 -15.534 1.00 88.50 132 ILE A CA 1
ATOM 1044 C C . ILE A 1 132 ? 19.086 -7.916 -15.919 1.00 88.50 132 ILE A C 1
ATOM 1046 O O . ILE A 1 132 ? 20.273 -8.237 -15.875 1.00 88.50 132 ILE A O 1
ATOM 1050 N N . LEU A 1 133 ? 18.691 -6.687 -16.255 1.00 87.44 133 LEU A N 1
ATOM 1051 C CA . LEU A 1 133 ? 19.633 -5.607 -16.545 1.00 87.44 133 LEU A CA 1
ATOM 1052 C C . LEU A 1 133 ? 20.472 -5.227 -15.323 1.00 87.44 133 LEU A C 1
ATOM 1054 O O . LEU A 1 133 ? 21.671 -5.010 -15.470 1.00 87.44 133 LEU A O 1
ATOM 1058 N N . ALA A 1 134 ? 19.864 -5.201 -14.136 1.00 86.25 134 ALA A N 1
ATOM 1059 C CA . ALA A 1 134 ? 20.557 -4.900 -12.887 1.00 86.25 134 ALA A CA 1
ATOM 1060 C C . ALA A 1 134 ? 21.502 -6.033 -12.449 1.00 86.25 134 ALA A C 1
ATOM 1062 O O . ALA A 1 134 ? 22.629 -5.778 -12.035 1.00 86.25 134 ALA A O 1
ATOM 1063 N N . ALA A 1 135 ? 21.061 -7.290 -12.550 1.00 84.81 135 ALA A N 1
ATOM 1064 C CA . ALA A 1 135 ? 21.823 -8.441 -12.065 1.00 84.81 135 ALA A CA 1
ATOM 1065 C C . ALA A 1 135 ? 22.854 -8.971 -13.075 1.00 84.81 135 ALA A C 1
ATOM 1067 O O . ALA A 1 135 ? 23.849 -9.579 -12.682 1.00 84.81 135 ALA A O 1
ATOM 1068 N N . TYR A 1 136 ? 22.612 -8.791 -14.378 1.00 85.00 136 TYR A N 1
ATOM 1069 C CA . TYR A 1 136 ? 23.434 -9.355 -15.452 1.00 85.00 136 TYR A CA 1
ATOM 1070 C C . TYR A 1 136 ? 23.668 -8.357 -16.605 1.00 85.00 136 TYR A C 1
ATOM 1072 O O . TYR A 1 136 ? 23.378 -8.684 -17.765 1.00 85.00 136 TYR A O 1
ATOM 1080 N N . PRO A 1 137 ? 24.220 -7.160 -16.337 1.00 83.50 137 PRO A N 1
ATOM 1081 C CA . PRO A 1 137 ? 24.385 -6.113 -17.349 1.00 83.50 137 PRO A CA 1
ATOM 1082 C C . PRO A 1 137 ? 25.210 -6.585 -18.558 1.00 83.50 137 PRO A C 1
ATOM 1084 O O . PRO A 1 137 ? 24.808 -6.378 -19.708 1.00 83.50 137 PRO A O 1
ATOM 1087 N N . ASP A 1 138 ? 26.294 -7.328 -18.323 1.00 85.50 138 ASP A N 1
ATOM 1088 C CA . ASP A 1 138 ? 27.192 -7.826 -19.378 1.00 85.50 138 ASP A CA 1
ATOM 1089 C C . ASP A 1 138 ? 26.508 -8.820 -20.320 1.00 85.50 138 ASP A C 1
ATOM 1091 O O . ASP A 1 138 ? 26.754 -8.848 -21.529 1.00 85.50 138 ASP A O 1
ATOM 1095 N N . LYS A 1 139 ? 25.582 -9.621 -19.782 1.00 84.31 139 LYS A N 1
ATOM 1096 C CA . LYS A 1 139 ? 24.822 -10.598 -20.570 1.00 84.31 139 LYS A CA 1
ATOM 1097 C C . LYS A 1 139 ? 23.734 -9.938 -21.411 1.00 84.31 139 LYS A C 1
ATOM 1099 O O . LYS A 1 139 ? 23.243 -10.565 -22.345 1.00 84.31 139 LYS A O 1
ATOM 1104 N N . CYS A 1 140 ? 23.394 -8.681 -21.137 1.00 85.19 140 CYS A N 1
ATOM 1105 C CA . CYS A 1 140 ? 22.363 -7.937 -21.855 1.00 85.19 140 CYS A CA 1
ATOM 1106 C C . CYS A 1 140 ? 22.931 -7.032 -22.954 1.00 85.19 140 CYS A C 1
ATOM 1108 O O . CYS A 1 140 ? 22.212 -6.692 -23.897 1.00 85.19 140 CYS A O 1
ATOM 1110 N N . ARG A 1 141 ? 24.211 -6.652 -22.868 1.00 86.31 141 ARG A N 1
ATOM 1111 C CA . ARG A 1 141 ? 24.872 -5.733 -23.806 1.00 86.31 141 ARG A CA 1
ATOM 1112 C C . ARG A 1 141 ? 25.522 -6.479 -24.988 1.00 86.31 141 ARG A C 1
ATOM 1114 O O . ARG A 1 141 ? 25.838 -7.669 -24.919 1.00 86.31 141 ARG A O 1
ATOM 1121 N N . ASN A 1 142 ? 25.669 -5.818 -26.136 1.00 82.94 142 ASN A N 1
ATOM 1122 C CA . ASN A 1 142 ? 26.499 -6.294 -27.253 1.00 82.94 142 ASN A CA 1
ATOM 1123 C C . ASN A 1 142 ? 27.962 -5.853 -27.084 1.00 82.94 142 ASN A C 1
ATOM 1125 O O . ASN A 1 142 ? 28.294 -5.125 -26.157 1.00 82.94 142 ASN A O 1
ATOM 1129 N N . SER A 1 143 ? 28.828 -6.244 -28.022 1.00 79.19 143 SER A N 1
ATOM 1130 C CA . SER A 1 143 ? 30.237 -5.823 -28.056 1.00 79.19 143 SER A CA 1
ATOM 1131 C C . SER A 1 143 ? 30.445 -4.305 -28.164 1.00 79.19 143 SER A C 1
ATOM 1133 O O . SER A 1 143 ? 31.547 -3.830 -27.933 1.00 79.19 143 SER A O 1
ATOM 1135 N N . LYS A 1 144 ? 29.398 -3.536 -28.493 1.00 79.38 144 LYS A N 1
ATOM 1136 C CA . LYS A 1 144 ? 29.395 -2.065 -28.530 1.00 79.38 144 LYS A CA 1
ATOM 1137 C C . LYS A 1 144 ? 28.794 -1.443 -27.258 1.00 79.38 144 LYS A C 1
ATOM 1139 O O . LYS A 1 144 ? 28.423 -0.276 -27.281 1.00 79.38 144 LYS A O 1
ATOM 1144 N N . GLY A 1 145 ? 28.589 -2.228 -26.196 1.00 78.75 145 GLY A N 1
ATOM 1145 C CA . GLY A 1 145 ? 28.006 -1.772 -24.930 1.00 78.75 145 GLY A CA 1
ATOM 1146 C C . GLY A 1 145 ? 26.498 -1.493 -24.963 1.00 78.75 145 GLY A C 1
ATOM 1147 O O . GLY A 1 145 ? 25.930 -1.114 -23.946 1.00 78.75 145 GLY A O 1
ATOM 1148 N N . ARG A 1 146 ? 25.809 -1.706 -26.093 1.00 81.88 146 ARG A N 1
ATOM 1149 C CA . ARG A 1 146 ? 24.369 -1.425 -26.219 1.00 81.88 146 ARG A CA 1
ATOM 1150 C C . ARG A 1 146 ? 23.526 -2.608 -25.775 1.00 81.88 146 ARG A C 1
ATOM 1152 O O . ARG A 1 146 ? 23.778 -3.740 -26.195 1.00 81.88 146 ARG A O 1
ATOM 1159 N N . VAL A 1 147 ? 22.484 -2.330 -24.999 1.00 86.06 147 VAL A N 1
ATOM 1160 C CA . VAL A 1 147 ? 21.500 -3.326 -24.566 1.00 86.06 147 VAL A CA 1
ATOM 1161 C C . VAL A 1 147 ? 20.790 -3.937 -25.781 1.00 86.06 147 VAL A C 1
ATOM 1163 O O . VAL A 1 147 ? 20.335 -3.228 -26.676 1.00 86.06 147 VAL A O 1
ATOM 1166 N N . LYS A 1 148 ? 20.703 -5.270 -25.828 1.00 86.69 148 LYS A N 1
ATOM 1167 C CA . LYS A 1 148 ? 19.993 -6.021 -26.870 1.00 86.69 148 LYS A CA 1
ATOM 1168 C C . LYS A 1 148 ? 18.774 -6.718 -26.285 1.00 86.69 148 LYS A C 1
ATOM 1170 O O . LYS A 1 148 ? 18.913 -7.679 -25.532 1.00 86.69 148 LYS A O 1
ATOM 1175 N N . VAL A 1 149 ? 17.590 -6.329 -26.756 1.00 86.81 149 VAL A N 1
ATOM 1176 C CA . VAL A 1 149 ? 16.307 -6.951 -26.385 1.00 86.81 149 VAL A CA 1
ATOM 1177 C C . VAL A 1 149 ? 16.320 -8.469 -26.561 1.00 86.81 149 VAL A C 1
ATOM 1179 O O . VAL A 1 149 ? 15.899 -9.191 -25.665 1.00 86.81 149 VAL A O 1
ATOM 1182 N N . GLY A 1 150 ? 16.883 -8.977 -27.662 1.00 85.19 150 GLY A N 1
ATOM 1183 C CA . GLY A 1 150 ? 16.970 -10.424 -27.892 1.00 85.19 150 GLY A CA 1
ATOM 1184 C C . GLY A 1 150 ? 17.758 -11.177 -26.812 1.00 85.19 150 GLY A C 1
ATOM 1185 O O . GLY A 1 150 ? 17.405 -12.302 -26.475 1.00 85.19 150 GLY A O 1
ATOM 1186 N N . LYS A 1 151 ? 18.781 -10.547 -26.215 1.00 86.19 151 LYS A N 1
ATOM 1187 C CA . LYS A 1 151 ? 19.529 -11.147 -25.102 1.00 86.19 151 LYS A CA 1
ATOM 1188 C C . LYS A 1 151 ? 18.709 -11.144 -23.812 1.00 86.19 151 LYS A C 1
ATOM 1190 O O . LYS A 1 151 ? 18.685 -12.156 -23.123 1.00 86.19 151 LYS A O 1
ATOM 1195 N N . ILE A 1 152 ? 17.991 -10.055 -23.528 1.00 87.56 152 ILE A N 1
ATOM 1196 C CA . ILE A 1 152 ? 17.084 -9.970 -22.372 1.00 87.56 152 ILE A CA 1
ATOM 1197 C C . ILE A 1 152 ? 16.014 -11.061 -22.464 1.00 87.56 152 ILE A C 1
ATOM 1199 O O . ILE A 1 152 ? 15.854 -11.833 -21.527 1.00 87.56 152 ILE A O 1
ATOM 1203 N N . ILE A 1 153 ? 15.337 -11.183 -23.608 1.00 87.62 153 ILE A N 1
ATOM 1204 C CA . ILE A 1 153 ? 14.280 -12.185 -23.813 1.00 87.62 153 ILE A CA 1
ATOM 1205 C C . ILE A 1 153 ? 14.826 -13.605 -23.689 1.00 87.62 153 ILE A C 1
ATOM 1207 O O . ILE A 1 153 ? 14.189 -14.448 -23.066 1.00 87.62 153 ILE A O 1
ATOM 1211 N N . SER A 1 154 ? 16.024 -13.871 -24.215 1.00 87.69 154 SER A N 1
ATOM 1212 C CA . SER A 1 154 ? 16.667 -15.175 -24.047 1.00 87.69 154 SER A CA 1
ATOM 1213 C C . SER A 1 154 ? 16.874 -15.525 -22.571 1.00 87.69 154 SER A C 1
ATOM 1215 O O . SER A 1 154 ? 16.662 -16.673 -22.191 1.00 87.69 154 SER A O 1
ATOM 1217 N N . ILE A 1 155 ? 17.272 -14.556 -21.740 1.00 85.75 155 ILE A N 1
ATOM 1218 C CA . ILE A 1 155 ? 17.480 -14.770 -20.302 1.00 85.75 155 ILE A CA 1
ATOM 1219 C C . ILE A 1 155 ? 16.138 -14.894 -19.572 1.00 85.75 155 ILE A C 1
ATOM 1221 O O . ILE A 1 155 ? 16.019 -15.747 -18.694 1.00 85.75 155 ILE A O 1
ATOM 1225 N N . ILE A 1 156 ? 15.127 -14.103 -19.954 1.00 85.62 156 ILE A N 1
ATOM 1226 C CA . ILE A 1 156 ? 13.756 -14.232 -19.436 1.00 85.62 156 ILE A CA 1
ATOM 1227 C C . ILE A 1 156 ? 13.247 -15.647 -19.696 1.00 85.62 156 ILE A C 1
ATOM 1229 O O . ILE A 1 156 ? 12.833 -16.307 -18.756 1.00 85.62 156 ILE A O 1
ATOM 1233 N N . ASN A 1 157 ? 13.347 -16.148 -20.927 1.00 83.50 157 ASN A N 1
ATOM 1234 C CA . ASN A 1 157 ? 12.878 -17.489 -21.278 1.00 83.50 157 ASN A CA 1
ATOM 1235 C C . ASN A 1 157 ? 13.689 -18.586 -20.576 1.00 83.50 157 ASN A C 1
ATOM 1237 O O . ASN A 1 157 ? 13.113 -19.559 -20.108 1.00 83.50 157 ASN A O 1
ATOM 1241 N N . GLN A 1 158 ? 15.011 -18.419 -20.449 1.00 83.56 158 GLN A N 1
ATOM 1242 C CA . GLN A 1 158 ? 15.864 -19.380 -19.743 1.00 83.56 158 GLN A CA 1
ATOM 1243 C C . GLN A 1 158 ? 15.540 -19.459 -18.246 1.00 83.56 158 GLN A C 1
ATOM 1245 O O . GLN A 1 158 ? 15.670 -20.520 -17.642 1.00 83.56 158 GLN A O 1
ATOM 1250 N N . LYS A 1 159 ? 15.169 -18.332 -17.632 1.00 81.00 159 LYS A N 1
ATOM 1251 C CA . LYS A 1 159 ? 14.848 -18.263 -16.204 1.00 81.00 159 LYS A CA 1
ATOM 1252 C C . LYS A 1 159 ? 13.348 -18.267 -15.926 1.00 81.00 159 LYS A C 1
ATOM 1254 O O . LYS A 1 159 ? 12.983 -18.197 -14.761 1.00 81.00 159 LYS A O 1
ATOM 1259 N N . ALA A 1 160 ? 12.489 -18.364 -16.938 1.00 74.38 160 ALA A N 1
ATOM 1260 C CA . ALA A 1 160 ? 11.047 -18.174 -16.797 1.00 74.38 160 ALA A CA 1
ATOM 1261 C C . ALA A 1 160 ? 10.465 -19.050 -15.683 1.00 74.38 160 ALA A C 1
ATOM 1263 O O . ALA A 1 160 ? 9.770 -18.529 -14.817 1.00 74.38 160 ALA A O 1
ATOM 1264 N N . ASP A 1 161 ? 10.860 -20.321 -15.619 1.00 76.50 161 ASP A N 1
ATOM 1265 C CA . ASP A 1 161 ? 10.390 -21.266 -14.599 1.00 76.50 161 ASP A CA 1
ATOM 1266 C C . ASP A 1 161 ? 10.748 -20.833 -13.166 1.00 76.50 161 ASP A C 1
ATOM 1268 O O . ASP A 1 161 ? 9.980 -21.048 -12.232 1.00 76.50 161 ASP A O 1
ATOM 1272 N N . PHE A 1 162 ? 11.888 -20.160 -12.974 1.00 78.12 162 PHE A N 1
ATOM 1273 C CA . PHE A 1 162 ? 12.291 -19.625 -11.671 1.00 78.12 162 PHE A CA 1
ATOM 1274 C C . PHE A 1 162 ? 11.467 -18.392 -11.267 1.00 78.12 162 PHE A C 1
ATOM 1276 O O . PHE A 1 162 ? 11.137 -18.233 -10.096 1.00 78.12 162 PHE A O 1
ATOM 1283 N N . TRP A 1 163 ? 11.138 -17.510 -12.217 1.00 72.44 163 TRP A N 1
ATOM 1284 C CA . TRP A 1 163 ? 10.444 -16.241 -11.937 1.00 72.44 163 TRP A CA 1
ATOM 1285 C C . TRP A 1 163 ? 8.917 -16.372 -11.959 1.00 72.44 163 TRP A C 1
ATOM 1287 O O . TRP A 1 163 ? 8.219 -15.623 -11.278 1.00 72.44 163 TRP A O 1
ATOM 1297 N N . LEU A 1 164 ? 8.395 -17.304 -12.753 1.00 71.25 164 LEU A N 1
ATOM 1298 C CA . LEU A 1 164 ? 6.971 -17.448 -13.054 1.00 71.25 164 LEU A CA 1
ATOM 1299 C C . LEU A 1 164 ? 6.407 -18.803 -12.600 1.00 71.25 164 LEU A C 1
ATOM 1301 O O . LEU A 1 164 ? 5.188 -18.999 -12.629 1.00 71.25 164 LEU A O 1
ATOM 1305 N N . GLY A 1 165 ? 7.255 -19.739 -12.159 1.00 73.50 165 GLY A N 1
ATOM 1306 C CA . GLY A 1 165 ? 6.841 -21.111 -11.872 1.00 73.50 165 GLY A CA 1
ATOM 1307 C C . GLY A 1 165 ? 6.257 -21.772 -13.122 1.00 73.50 165 GLY A C 1
ATOM 1308 O O . GLY A 1 165 ? 6.776 -21.616 -14.219 1.00 73.50 165 GLY A O 1
ATOM 1309 N N . ASN A 1 166 ? 5.108 -22.439 -12.978 1.00 64.00 166 ASN A N 1
ATOM 1310 C CA . ASN A 1 166 ? 4.373 -23.045 -14.100 1.00 64.00 166 ASN A CA 1
ATOM 1311 C C . ASN A 1 166 ? 3.569 -22.036 -14.951 1.00 64.00 166 ASN A C 1
ATOM 1313 O O . ASN A 1 166 ? 2.778 -22.444 -15.806 1.00 64.00 166 ASN A O 1
ATOM 1317 N N . LYS A 1 167 ? 3.691 -20.724 -14.705 1.00 63.03 167 LYS A N 1
ATOM 1318 C CA . LYS A 1 167 ? 2.944 -19.697 -15.446 1.00 63.03 167 LYS A CA 1
ATOM 1319 C C . LYS A 1 167 ? 3.779 -19.158 -16.608 1.00 63.03 167 LYS A C 1
ATOM 1321 O O . LYS A 1 167 ? 4.978 -18.947 -16.486 1.00 63.03 167 LYS A O 1
ATOM 1326 N N . LYS A 1 168 ? 3.129 -18.888 -17.743 1.00 68.94 168 LYS A N 1
ATOM 1327 C CA . LYS A 1 168 ? 3.743 -18.187 -18.884 1.00 68.94 168 LYS A CA 1
ATOM 1328 C C . LYS A 1 168 ? 3.524 -16.680 -18.758 1.00 68.94 168 LYS A C 1
ATOM 1330 O O . LYS A 1 168 ? 2.557 -16.252 -18.135 1.00 68.94 168 LYS A O 1
ATOM 1335 N N . THR A 1 169 ? 4.371 -15.887 -19.410 1.00 61.84 169 THR A N 1
ATOM 1336 C CA . THR A 1 169 ? 4.342 -14.410 -19.414 1.00 61.84 169 THR A CA 1
ATOM 1337 C C . THR A 1 169 ? 3.087 -13.785 -20.026 1.00 61.84 169 THR A C 1
ATOM 1339 O O . THR A 1 169 ? 3.055 -12.572 -20.164 1.00 61.84 169 THR A O 1
ATOM 1342 N N . GLY A 1 170 ? 2.091 -14.567 -20.463 1.00 68.06 170 GLY A N 1
ATOM 1343 C CA . GLY A 1 170 ? 0.877 -14.086 -21.141 1.00 68.06 170 GLY A CA 1
ATOM 1344 C C . GLY A 1 170 ? 1.110 -13.415 -22.506 1.00 68.06 170 GLY A C 1
ATOM 1345 O O . GLY A 1 170 ? 0.182 -13.313 -23.300 1.00 68.06 170 GLY A O 1
ATOM 1346 N N . LEU A 1 171 ? 2.348 -13.011 -22.811 1.00 75.81 171 LEU A N 1
ATOM 1347 C CA . LEU A 1 171 ? 2.769 -12.326 -24.028 1.00 75.81 171 LEU A CA 1
ATOM 1348 C C . LEU A 1 171 ? 3.543 -13.258 -24.957 1.00 75.81 171 LEU A C 1
ATOM 1350 O O . LEU A 1 171 ? 4.372 -14.065 -24.532 1.00 75.81 171 LEU A O 1
ATOM 1354 N N . THR A 1 172 ? 3.311 -13.090 -26.257 1.00 81.75 172 THR A N 1
ATOM 1355 C CA . THR A 1 172 ? 4.118 -13.736 -27.293 1.00 81.75 172 THR A CA 1
ATOM 1356 C C . THR A 1 172 ? 5.525 -13.145 -27.320 1.00 81.75 172 THR A C 1
ATOM 1358 O O . THR A 1 172 ? 5.755 -12.009 -26.902 1.00 81.75 172 THR A O 1
ATOM 1361 N N . GLU A 1 173 ? 6.488 -13.891 -27.861 1.00 80.88 173 GLU A N 1
ATOM 1362 C CA . GLU A 1 173 ? 7.866 -13.408 -27.984 1.00 80.88 173 GLU A CA 1
ATOM 1363 C C . GLU A 1 173 ? 7.963 -12.108 -28.798 1.00 80.88 173 GLU A C 1
ATOM 1365 O O . GLU A 1 173 ? 8.736 -11.217 -28.452 1.00 80.88 173 GLU A O 1
ATOM 1370 N N . THR A 1 174 ? 7.142 -11.965 -29.841 1.00 82.62 174 THR A N 1
ATOM 1371 C CA . THR A 1 174 ? 7.055 -10.742 -30.650 1.00 82.62 174 THR A CA 1
ATOM 1372 C C . THR A 1 174 ? 6.532 -9.567 -29.828 1.00 82.62 174 THR A C 1
ATOM 1374 O O . THR A 1 174 ? 7.161 -8.514 -29.809 1.00 82.62 174 THR A O 1
ATOM 1377 N N . ALA A 1 175 ? 5.460 -9.766 -29.054 1.00 80.19 175 ALA A N 1
ATOM 1378 C CA . ALA A 1 175 ? 4.920 -8.719 -28.190 1.00 80.19 175 ALA A CA 1
ATOM 1379 C C . ALA A 1 175 ? 5.919 -8.301 -27.096 1.00 80.19 175 ALA A C 1
ATOM 1381 O O . ALA A 1 175 ? 6.045 -7.116 -26.792 1.00 80.19 175 ALA A O 1
ATOM 1382 N N . MET A 1 176 ? 6.686 -9.253 -26.549 1.00 83.69 176 MET A N 1
ATOM 1383 C CA . MET A 1 176 ? 7.778 -8.953 -25.618 1.00 83.69 176 MET A CA 1
ATOM 1384 C C . MET A 1 176 ? 8.895 -8.141 -26.287 1.00 83.69 176 MET A C 1
ATOM 1386 O O . MET A 1 176 ? 9.405 -7.199 -25.680 1.00 83.69 176 MET A O 1
ATOM 1390 N N . LYS A 1 177 ? 9.263 -8.459 -27.537 1.00 86.38 177 LYS A N 1
ATOM 1391 C CA . LYS A 1 177 ? 10.264 -7.694 -28.304 1.00 86.38 177 LYS A CA 1
ATOM 1392 C C . LYS A 1 177 ? 9.829 -6.250 -28.502 1.00 86.38 177 LYS A C 1
ATOM 1394 O O . LYS A 1 177 ? 10.608 -5.345 -28.206 1.00 86.38 177 LYS A O 1
ATOM 1399 N N . ASP A 1 178 ? 8.604 -6.036 -28.960 1.00 85.06 178 ASP A N 1
ATOM 1400 C CA . ASP A 1 178 ? 8.090 -4.698 -29.263 1.00 85.06 178 ASP A CA 1
ATOM 1401 C C . ASP A 1 178 ? 7.974 -3.841 -28.003 1.00 85.06 178 ASP A C 1
ATOM 1403 O O . ASP A 1 178 ? 8.406 -2.686 -27.979 1.00 85.06 178 ASP A O 1
ATOM 1407 N N . LEU A 1 179 ? 7.477 -4.436 -26.920 1.00 87.50 179 LEU A N 1
ATOM 1408 C CA . LEU A 1 179 ? 7.369 -3.797 -25.615 1.00 87.50 179 LEU A CA 1
ATOM 1409 C C . LEU A 1 179 ? 8.736 -3.391 -25.055 1.00 87.50 179 LEU A C 1
ATOM 1411 O O . LEU A 1 179 ? 8.898 -2.256 -24.606 1.00 87.50 179 LEU A O 1
ATOM 1415 N N . LEU A 1 180 ? 9.732 -4.278 -25.115 1.00 87.81 180 LEU A N 1
ATOM 1416 C CA . LEU A 1 180 ? 11.074 -3.984 -24.612 1.00 87.81 180 LEU A CA 1
ATOM 1417 C C . LEU A 1 180 ? 11.821 -2.984 -25.496 1.00 87.81 180 LEU A C 1
ATOM 1419 O O . LEU A 1 180 ? 12.510 -2.121 -24.965 1.00 87.81 180 LEU A O 1
ATOM 1423 N N . ASN A 1 181 ? 11.661 -3.046 -26.820 1.00 87.06 181 ASN A N 1
ATOM 1424 C CA . ASN A 1 181 ? 12.218 -2.037 -27.725 1.00 87.06 181 ASN A CA 1
ATOM 1425 C C . ASN A 1 181 ? 11.637 -0.653 -27.419 1.00 87.06 181 ASN A C 1
ATOM 1427 O O . ASN A 1 181 ? 12.383 0.315 -27.286 1.00 87.06 181 ASN A O 1
ATOM 1431 N N . LYS A 1 182 ? 10.310 -0.564 -27.256 1.00 87.19 182 LYS A N 1
ATOM 1432 C CA . LYS A 1 182 ? 9.640 0.690 -26.905 1.00 87.19 182 LYS A CA 1
ATOM 1433 C C . LYS A 1 182 ? 10.138 1.223 -25.565 1.00 87.19 182 LYS A C 1
ATOM 1435 O O . LYS A 1 182 ? 10.460 2.399 -25.470 1.00 87.19 182 LYS A O 1
ATOM 1440 N N . TRP A 1 183 ? 10.242 0.360 -24.557 1.00 87.06 183 TRP A N 1
ATOM 1441 C CA . TRP A 1 183 ? 10.710 0.745 -23.229 1.00 87.06 183 TRP A CA 1
ATOM 1442 C C . TRP A 1 183 ? 12.173 1.207 -23.220 1.00 87.06 183 TRP A C 1
ATOM 1444 O O . TRP A 1 183 ? 12.466 2.274 -22.689 1.00 87.06 183 TRP A O 1
ATOM 1454 N N . LEU A 1 184 ? 13.090 0.483 -23.864 1.00 84.88 184 LEU A N 1
ATOM 1455 C CA . LEU A 1 184 ? 14.499 0.891 -23.925 1.00 84.88 184 LEU A CA 1
ATOM 1456 C C . LEU A 1 184 ? 14.692 2.231 -24.645 1.00 84.88 184 LEU A C 1
ATOM 1458 O O . LEU A 1 184 ? 15.543 3.008 -24.234 1.00 84.88 184 LEU A O 1
ATOM 1462 N N . ASN A 1 185 ? 13.878 2.527 -25.661 1.00 82.81 185 ASN A N 1
ATOM 1463 C CA . ASN A 1 185 ? 13.912 3.817 -26.356 1.00 82.81 185 ASN A CA 1
ATOM 1464 C C . ASN A 1 185 ? 13.337 4.974 -25.521 1.00 82.81 185 ASN A C 1
ATOM 1466 O O . ASN A 1 185 ? 13.561 6.131 -25.861 1.00 82.81 185 ASN A O 1
ATOM 1470 N N . THR A 1 186 ? 12.579 4.684 -24.456 1.00 80.69 186 THR A N 1
ATOM 1471 C CA . THR A 1 186 ? 12.122 5.706 -23.494 1.00 80.69 186 THR A CA 1
ATOM 1472 C C . THR A 1 186 ? 13.132 5.981 -22.386 1.00 80.69 186 THR A C 1
ATOM 1474 O O . THR A 1 186 ? 12.986 6.967 -21.667 1.00 80.69 186 THR A O 1
ATOM 1477 N N . LEU A 1 187 ? 14.145 5.124 -22.228 1.00 73.06 187 LEU A N 1
ATOM 1478 C CA . LEU A 1 187 ? 15.213 5.366 -21.269 1.00 73.06 187 LEU A CA 1
ATOM 1479 C C . LEU A 1 187 ? 16.176 6.415 -21.845 1.00 73.06 187 LEU A C 1
ATOM 1481 O O . LEU A 1 187 ? 16.476 6.361 -23.040 1.00 73.06 187 LEU A O 1
ATOM 1485 N N . PRO A 1 188 ? 16.677 7.353 -21.021 1.00 66.00 188 PRO A N 1
ATOM 1486 C CA . PRO A 1 188 ? 17.688 8.299 -21.468 1.00 66.00 188 PRO A CA 1
ATOM 1487 C C . PRO A 1 188 ? 18.882 7.535 -22.048 1.00 66.00 188 PRO A C 1
ATOM 1489 O O . PRO A 1 188 ? 19.356 6.567 -21.442 1.00 66.00 188 PRO A O 1
ATOM 1492 N N . GLU A 1 189 ? 19.363 7.951 -23.222 1.00 57.97 189 GLU A N 1
ATOM 1493 C CA . GLU A 1 189 ? 20.621 7.433 -23.748 1.00 57.97 189 GLU A CA 1
ATOM 1494 C C . GLU A 1 189 ? 21.696 7.668 -22.681 1.00 57.97 189 GLU A C 1
ATOM 1496 O O . GLU A 1 189 ? 21.941 8.808 -22.299 1.00 57.97 189 GLU A O 1
ATOM 1501 N N . GLN A 1 190 ? 22.343 6.583 -22.244 1.00 48.72 190 GLN A N 1
ATOM 1502 C CA . GLN A 1 190 ? 23.438 6.529 -21.264 1.00 48.72 190 GLN A CA 1
ATOM 1503 C C . GLN A 1 190 ? 23.012 6.303 -19.803 1.00 48.72 190 GLN A C 1
ATOM 1505 O O . GLN A 1 190 ? 23.089 7.184 -18.953 1.00 48.72 190 GLN A O 1
ATOM 1510 N N . MET A 1 191 ? 22.699 5.045 -19.473 1.00 45.97 191 MET A N 1
ATOM 1511 C CA . MET A 1 191 ? 23.228 4.500 -18.220 1.00 45.97 191 MET A CA 1
ATOM 1512 C C . MET A 1 191 ? 24.654 4.003 -18.502 1.00 45.97 191 MET A C 1
ATOM 1514 O O . MET A 1 191 ? 24.791 3.150 -19.389 1.00 45.97 191 MET A O 1
ATOM 1518 N N . PRO A 1 192 ? 25.690 4.538 -17.824 1.00 46.19 192 PRO A N 1
ATOM 1519 C CA . PRO A 1 192 ? 27.055 4.019 -17.926 1.00 46.19 192 PRO A CA 1
ATOM 1520 C C . PRO A 1 192 ? 27.116 2.493 -17.703 1.00 46.19 192 PRO A C 1
ATOM 1522 O O . PRO A 1 192 ? 26.297 1.943 -16.932 1.00 46.19 192 PRO A O 1
#

Foldseek 3Di:
DDQKDQVLQCLLCQQVVHHSVCPPPPPPVVVVVSVVVLVVQLVCLVVVVQDWPCSVDDSRRTIHGNLSSVVCCVVVVPRGDPVSVVVSVVVCVVCVVPVVPPPPPDDDDDDCVVVVLVVQLLVLLVVQLVVCCVPPVVQQADPVSHGDLVSSVVVCVVCVCVSPNPDDSSDDPVRSSVSVVVVVVPDPPDPD

Sequence (192 aa):
MRDSWKLKEQALPLLLGIKPDSIPSENEELVARLDDLWSHANKCVKQGVLEVRNRQGKEEAWEISPVEAYRWATIGRIEVPDELSTLMEFISSTVNKKNLTASELTTNSNDNNAADQFVWSREQVLGMALAILAAYPDKCRNSKGRVKVGKIISIINQKADFWLGNKKTGLTETAMKDLLNKWLNTLPEQMP